Protein AF-A0AA95HAI9-F1 (afdb_monomer)

pLDDT: mean 76.51, std 20.58, range [29.88, 96.56]

Mean predicted aligned error: 15.51 Å

Organism: NCBI:txid3080823

Nearest PDB structures (foldseek):
  7xfd-assembly1_A  TM=9.014E-01  e=9.087E-16  Escherichia coli
  2j58-assembly1_F  TM=8.857E-01  e=5.984E-15  Escherichia coli
  7xff-assembly1_H  TM=8.476E-01  e=2.473E-15  Escherichia coli
  2w8h-assembly1_C  TM=8.182E-01  e=2.332E-15  Escherichia coli
  2w8i-assembly1_D  TM=7.330E-01  e=1.372E-15  Escherichia coli

Solvent-accessible surface area (backbone atoms only — not comparable to full-atom values): 14430 Å² total; per-residue (Å²): 135,86,88,89,82,85,91,82,86,88,83,79,92,84,80,83,86,76,87,78,84,85,73,84,74,80,76,79,77,80,80,77,90,79,80,63,76,56,73,68,66,78,51,64,53,77,73,72,88,72,70,68,52,40,35,52,59,19,32,35,38,40,44,33,66,99,34,68,81,59,29,50,75,35,52,26,35,96,86,23,28,35,65,43,60,99,78,44,77,45,81,43,51,72,34,36,61,66,56,47,29,52,52,49,27,56,55,37,44,75,75,79,38,84,84,51,50,53,50,69,44,77,77,40,61,57,57,34,31,31,37,39,39,64,32,37,67,46,60,48,78,43,65,52,68,86,87,39,32,53,67,54,56,38,50,75,24,66,28,70,40,94,50,30,28,50,67,47,25,39,40,36,39,72,52,96,94,39,78,43,46,37,82,41,42,52,60,40,31,77,67,70,76,37,83,73,35,66,63,54,68,66,24,35,38,38,31,34,67,28,67,72,54,49,54,52,58,61,50,56,72,69,65,74,79,71,88,69,68,81,72,70,77,79,80,79,82,126

Sequence (238 aa):
MLKISRNSIYMLVVASCINTACTSTTTVKSQTDYTTIVPTSDLYALPAVEEYKIGLGDLLEIKVFQAAELSGETRVDTNGNISLPLIGVIYVQGLTKTQVEQQLQNLLARNLLQNPQVTIFIKEFTAQRVTVEGSVAKPGVFPIQGRMTLLQALALAGGPVDLANQKKVLLFRRLNNQVKVYEVNLAAIRKAQMPDPYLQNDDRIVVARSEARFLVREAGTVLSPLGSLSYIINNLAN

InterPro domains:
  IPR003715 Polysaccharide export protein, N-terminal domain [PF02563] (48-122)
  IPR049712 Polysaccharide export protein [PTHR33619] (12-223)
  IPR054765 SLBB domain [PF22461] (128-207)

Foldseek 3Di:
DDDDDDDDDDDDDDDDDDDDPPDPPPPPPPPPPADDQDPCPVQPPPPDQPADADAAQWWKWKDKPPCVQQTDIWGQHPVQWTQTPPLGIDHRGRHHQVRVQVVVQVSCCVPPDPRIGMGMDGPDQPQFWEFEDEQAQAGGIDHDDRWDFPVNVSVVSVHGDPQWDQQFKWKWDQDPNDTHIYGDRNVCCVVVVDPTGTDGGHIYIYTYGNPVVVVCVVVVVVPPDPPPPVPPPPPPPD

Radius of gyration: 33.52 Å; Cα contacts (8 Å, |Δi|>4): 364; chains: 1; bounding box: 55×107×105 Å

Secondary structure (DSSP, 8-state):
------------------S-----------------B--THHHHSPP---PPBP-TT-EEEEEETT-GGG-EEEE--TTSEEEETTTEEEE-TT-BHHHHHHHHHHHHHHHT-SS--EEEEEEE--SSEEEEEESBSS-EEEE--SS-BHHHHHHHTT-B-TTEEEEEEEEEEEETTEEEEEEE-HHHHHTTSSPPPBP-TT-EEEEEE-HHHHHHHHHHTTS---TTGGGSTTSS--

Structure (mmCIF, N/CA/C/O backbone):
data_AF-A0AA95HAI9-F1
#
_entry.id   AF-A0AA95HAI9-F1
#
loop_
_atom_site.group_PDB
_atom_site.id
_atom_site.type_symbol
_atom_site.label_atom_id
_atom_site.label_alt_id
_atom_site.label_comp_id
_atom_site.label_asym_id
_atom_site.label_entity_id
_atom_site.label_seq_id
_atom_site.pdbx_PDB_ins_code
_atom_site.Cartn_x
_atom_site.Cartn_y
_atom_site.Cartn_z
_atom_site.occupancy
_atom_site.B_iso_or_equiv
_atom_site.auth_seq_id
_atom_site.auth_comp_id
_atom_site.auth_asym_id
_atom_site.auth_atom_id
_atom_site.pdbx_PDB_model_num
ATOM 1 N N . MET A 1 1 ? 23.640 85.556 -18.913 1.00 34.84 1 MET A N 1
ATOM 2 C CA . MET A 1 1 ? 22.713 86.443 -19.647 1.00 34.84 1 MET A CA 1
ATOM 3 C C . MET A 1 1 ? 22.249 85.694 -20.896 1.00 34.84 1 MET A C 1
ATOM 5 O O . MET A 1 1 ? 23.113 85.224 -21.610 1.00 34.84 1 MET A O 1
ATOM 9 N N . LEU A 1 2 ? 20.924 85.532 -21.048 1.00 29.88 2 LEU A N 1
ATOM 10 C CA . LEU A 1 2 ? 20.104 85.095 -22.207 1.00 29.88 2 LEU A CA 1
ATOM 11 C C . LEU A 1 2 ? 20.506 83.824 -23.019 1.00 29.88 2 LEU A C 1
ATOM 13 O O . LEU A 1 2 ? 21.563 83.820 -23.621 1.00 29.88 2 LEU A O 1
ATOM 17 N N . LYS A 1 3 ? 19.790 82.676 -23.023 1.00 35.00 3 LYS A N 1
ATOM 18 C CA . LYS A 1 3 ? 18.391 82.297 -23.411 1.00 35.00 3 LYS A CA 1
ATOM 19 C C . LYS A 1 3 ? 18.274 81.870 -24.899 1.00 35.00 3 LYS A C 1
ATOM 21 O O . LYS A 1 3 ? 18.819 82.554 -25.746 1.00 35.00 3 LYS A O 1
ATOM 26 N N . ILE A 1 4 ? 17.428 80.841 -25.149 1.00 42.25 4 ILE A N 1
ATOM 27 C CA . ILE A 1 4 ? 16.719 80.457 -26.411 1.00 42.25 4 ILE A CA 1
ATOM 28 C C . ILE A 1 4 ? 17.388 79.318 -27.230 1.00 42.25 4 ILE A C 1
ATOM 30 O O . ILE A 1 4 ? 18.586 79.363 -27.442 1.00 42.25 4 ILE A O 1
ATOM 34 N N . SER A 1 5 ? 16.720 78.294 -27.793 1.00 34.28 5 SER A N 1
ATOM 35 C CA . SER A 1 5 ? 15.425 77.617 -27.569 1.00 34.28 5 SER A CA 1
ATOM 36 C C . SER A 1 5 ? 15.304 76.366 -28.471 1.00 34.28 5 SER A C 1
ATOM 38 O O . SER A 1 5 ? 15.785 76.377 -29.596 1.00 34.28 5 SER A O 1
ATOM 40 N N . ARG A 1 6 ? 14.579 75.355 -27.969 1.00 45.94 6 ARG A N 1
ATOM 41 C CA . ARG A 1 6 ? 13.719 74.323 -28.609 1.00 45.94 6 ARG A CA 1
ATOM 42 C C . ARG A 1 6 ? 13.634 74.193 -30.154 1.00 45.94 6 ARG A C 1
ATOM 44 O O . ARG A 1 6 ? 13.263 75.137 -30.832 1.00 45.94 6 ARG A O 1
ATOM 51 N N . ASN A 1 7 ? 13.690 72.920 -30.579 1.00 38.75 7 ASN A N 1
ATOM 52 C CA . ASN A 1 7 ? 12.900 72.238 -31.629 1.00 38.75 7 ASN A CA 1
ATOM 53 C C . ASN A 1 7 ? 12.986 72.686 -33.101 1.00 38.75 7 ASN A C 1
ATOM 55 O O . ASN A 1 7 ? 12.321 73.635 -33.498 1.00 38.75 7 ASN A O 1
ATOM 59 N N . SER A 1 8 ? 13.643 71.857 -33.922 1.00 36.50 8 SER A N 1
ATOM 60 C CA . SER A 1 8 ? 13.117 71.234 -35.161 1.00 36.50 8 SER A CA 1
ATOM 61 C C . SER A 1 8 ? 14.294 70.555 -35.879 1.00 36.50 8 SER A C 1
ATOM 63 O O . SER A 1 8 ? 15.244 71.226 -36.246 1.00 36.50 8 SER A O 1
ATOM 65 N N . ILE A 1 9 ? 14.423 69.226 -35.846 1.00 40.72 9 ILE A N 1
ATOM 66 C CA . ILE A 1 9 ? 13.753 68.258 -36.734 1.00 40.72 9 ILE A CA 1
ATOM 67 C C . ILE A 1 9 ? 14.446 68.170 -38.120 1.00 40.72 9 ILE A C 1
ATOM 69 O O . ILE A 1 9 ? 14.459 69.130 -38.878 1.00 40.72 9 ILE A O 1
ATOM 73 N N . TYR A 1 10 ? 14.946 66.955 -38.409 1.00 33.31 10 TYR A N 1
ATOM 74 C CA . TYR A 1 10 ? 15.538 66.406 -39.648 1.00 33.31 10 TYR A CA 1
ATOM 75 C C . TYR A 1 10 ? 16.939 66.890 -40.057 1.00 33.31 10 TYR A C 1
ATOM 77 O O . TYR A 1 10 ? 17.101 67.999 -40.540 1.00 33.31 10 TYR A O 1
ATOM 85 N N . MET A 1 11 ? 17.950 66.014 -39.997 1.00 33.84 11 MET A N 1
ATOM 86 C CA . MET A 1 11 ? 18.389 65.188 -41.139 1.00 33.84 11 MET A CA 1
ATOM 87 C C . MET A 1 11 ? 19.716 64.464 -40.819 1.00 33.84 11 MET A C 1
ATOM 89 O O . MET A 1 11 ? 20.543 64.985 -40.083 1.00 33.84 11 MET A O 1
ATOM 93 N N . LEU A 1 12 ? 19.925 63.311 -41.463 1.00 36.56 12 LEU A N 1
ATOM 94 C CA . LEU A 1 12 ? 21.179 62.548 -41.576 1.00 36.56 12 LEU A CA 1
ATOM 95 C C . LEU A 1 12 ? 21.606 61.660 -40.394 1.00 36.56 12 LEU A C 1
ATOM 97 O O . LEU A 1 12 ? 22.483 61.952 -39.588 1.00 36.56 12 LEU A O 1
ATOM 101 N N . VAL A 1 13 ? 21.017 60.462 -40.426 1.00 46.94 13 VAL A N 1
ATOM 102 C CA . VAL A 1 13 ? 21.699 59.176 -40.219 1.00 46.94 13 VAL A CA 1
ATOM 103 C C . VAL A 1 13 ? 23.117 59.226 -40.804 1.00 46.94 13 VAL A C 1
ATOM 105 O O . VAL A 1 13 ? 23.239 59.499 -41.989 1.00 46.94 13 VAL A O 1
ATOM 108 N N . VAL A 1 14 ? 24.144 58.986 -39.982 1.00 49.72 14 VAL A N 1
ATOM 109 C CA . VAL A 1 14 ? 25.307 58.081 -40.171 1.00 49.72 14 VAL A CA 1
ATOM 110 C C . VAL A 1 14 ? 26.327 58.428 -39.074 1.00 49.72 14 VAL A C 1
ATOM 112 O O . VAL A 1 14 ? 26.988 59.453 -39.174 1.00 49.72 14 VAL A O 1
ATOM 115 N N . ALA A 1 15 ? 26.492 57.574 -38.055 1.00 40.59 15 ALA A N 1
ATOM 116 C CA . ALA A 1 15 ? 27.757 57.428 -37.314 1.00 40.59 15 ALA A CA 1
ATOM 117 C C . ALA A 1 15 ? 27.703 56.250 -36.319 1.00 40.59 15 ALA A C 1
ATOM 119 O O . ALA A 1 15 ? 27.212 56.374 -35.203 1.00 40.59 15 ALA A O 1
ATOM 120 N N . SER A 1 16 ? 28.230 55.105 -36.762 1.00 43.09 16 SER A N 1
ATOM 121 C CA . SER A 1 16 ? 29.058 54.160 -35.994 1.00 43.09 16 SER A CA 1
ATOM 122 C C . SER A 1 16 ? 28.736 53.941 -34.500 1.00 43.09 16 SER A C 1
ATOM 124 O O . SER A 1 16 ? 29.360 54.542 -33.624 1.00 43.09 16 SER A O 1
ATOM 126 N N . CYS A 1 17 ? 27.890 52.950 -34.197 1.00 32.47 17 CYS A N 1
ATOM 127 C CA . CYS A 1 17 ? 27.916 52.282 -32.894 1.00 32.47 17 CYS A CA 1
ATOM 128 C C . CYS A 1 17 ? 29.121 51.332 -32.838 1.00 32.47 17 CYS A C 1
ATOM 130 O O . CYS A 1 17 ? 29.100 50.240 -33.404 1.00 32.47 17 CYS A O 1
ATOM 132 N N . ILE A 1 18 ? 30.178 51.763 -32.151 1.00 49.78 18 ILE A N 1
ATOM 133 C CA . ILE A 1 18 ? 31.258 50.886 -31.702 1.00 49.78 18 ILE A CA 1
ATOM 134 C C . ILE A 1 18 ? 30.696 50.022 -30.568 1.00 49.78 18 ILE A C 1
ATOM 136 O O . ILE A 1 18 ? 30.053 50.517 -29.644 1.00 49.78 18 ILE A O 1
ATOM 140 N N . ASN A 1 19 ? 30.908 48.717 -30.702 1.00 48.59 19 ASN A N 1
ATOM 141 C CA . ASN A 1 19 ? 30.481 47.646 -29.812 1.00 48.59 19 ASN A CA 1
ATOM 142 C C . ASN A 1 19 ? 30.651 47.952 -28.318 1.00 48.59 19 ASN A C 1
ATOM 144 O O . ASN A 1 19 ? 31.772 48.037 -27.822 1.00 48.59 19 ASN A O 1
ATOM 148 N N . THR A 1 20 ? 29.545 47.946 -27.575 1.00 54.56 20 THR A N 1
ATOM 149 C CA . THR A 1 20 ? 29.448 47.233 -26.287 1.00 54.56 20 THR A CA 1
ATOM 150 C C . THR A 1 20 ? 27.974 47.039 -25.931 1.00 54.56 20 THR A C 1
ATOM 152 O O . THR A 1 20 ? 27.402 47.714 -25.081 1.00 54.56 20 THR A O 1
ATOM 155 N N . ALA A 1 21 ? 27.324 46.102 -26.624 1.00 38.16 21 ALA A N 1
ATOM 156 C CA . ALA A 1 21 ? 26.036 45.587 -26.186 1.00 38.16 21 ALA A CA 1
ATOM 157 C C . ALA A 1 21 ? 26.270 44.645 -24.997 1.00 38.16 21 ALA A C 1
ATOM 159 O O . ALA A 1 21 ? 26.736 43.517 -25.157 1.00 38.16 21 ALA A O 1
ATOM 160 N N . CYS A 1 22 ? 25.946 45.126 -23.797 1.00 44.91 22 CYS A N 1
ATOM 161 C CA . CYS A 1 22 ? 25.728 44.286 -22.629 1.00 44.91 22 CYS A CA 1
ATOM 162 C C . CYS A 1 22 ? 24.470 43.448 -22.895 1.00 44.91 22 CYS A C 1
ATOM 164 O O . CYS A 1 22 ? 23.346 43.919 -22.740 1.00 44.91 22 CYS A O 1
ATOM 166 N N . THR A 1 23 ? 24.660 42.223 -23.377 1.00 38.41 23 THR A N 1
ATOM 167 C CA . THR A 1 23 ? 23.605 41.213 -23.448 1.00 38.41 23 THR A CA 1
ATOM 168 C C . THR A 1 23 ? 23.739 40.335 -22.215 1.00 38.41 23 THR A C 1
ATOM 170 O O . THR A 1 23 ? 24.563 39.423 -22.148 1.00 38.41 23 THR A O 1
ATOM 173 N N . SER A 1 24 ? 22.929 40.623 -21.199 1.00 40.84 24 SER A N 1
ATOM 174 C CA . SER A 1 24 ? 22.667 39.700 -20.100 1.00 40.84 24 SER A CA 1
ATOM 175 C C . SER A 1 24 ? 21.920 38.492 -20.661 1.00 40.84 24 SER A C 1
ATOM 177 O O . SER A 1 24 ? 20.696 38.406 -20.643 1.00 40.84 24 SER A O 1
ATOM 179 N N . THR A 1 25 ? 22.690 37.546 -21.192 1.00 37.06 25 THR A N 1
ATOM 180 C CA . THR A 1 25 ? 22.201 36.216 -21.533 1.00 37.06 25 THR A CA 1
ATOM 181 C C . THR A 1 25 ? 21.857 35.532 -20.220 1.00 37.06 25 THR A C 1
ATOM 183 O O . THR A 1 25 ? 22.732 35.016 -19.524 1.00 37.06 25 THR A O 1
ATOM 186 N N . THR A 1 26 ? 20.581 35.563 -19.841 1.00 37.78 26 THR A N 1
ATOM 187 C CA . THR A 1 26 ? 20.062 34.734 -18.759 1.00 37.78 26 THR A CA 1
ATOM 188 C C . THR A 1 26 ? 20.138 33.288 -19.226 1.00 37.78 26 THR A C 1
ATOM 190 O O . THR A 1 26 ? 19.242 32.760 -19.878 1.00 37.78 26 THR A O 1
ATOM 193 N N . THR A 1 27 ? 21.263 32.646 -18.933 1.00 37.31 27 THR A N 1
ATOM 194 C CA . THR A 1 27 ? 21.397 31.198 -19.004 1.00 37.31 27 THR A CA 1
ATOM 195 C C . THR A 1 27 ? 20.504 30.639 -17.903 1.00 37.31 27 THR A C 1
ATOM 197 O O . THR A 1 27 ? 20.889 30.581 -16.736 1.00 37.31 27 THR A O 1
ATOM 200 N N . VAL A 1 28 ? 19.275 30.264 -18.257 1.00 36.88 28 VAL A N 1
ATOM 201 C CA . VAL A 1 28 ? 18.467 29.377 -17.421 1.00 36.88 28 VAL A CA 1
ATOM 202 C C . VAL A 1 28 ? 19.209 28.045 -17.403 1.00 36.88 28 VAL A C 1
ATOM 204 O O . VAL A 1 28 ? 19.121 27.250 -18.335 1.00 36.88 28 VAL A O 1
ATOM 207 N N . LYS A 1 29 ? 20.019 27.829 -16.363 1.00 34.19 29 LYS A N 1
ATOM 208 C CA . LYS A 1 29 ? 20.560 26.511 -16.045 1.00 34.19 29 LYS A CA 1
ATOM 209 C C . LYS A 1 29 ? 19.373 25.634 -15.665 1.00 34.19 29 LYS A C 1
ATOM 211 O O . LYS A 1 29 ? 18.865 25.724 -14.551 1.00 34.19 29 LYS A O 1
ATOM 216 N N . SER A 1 30 ? 18.927 24.795 -16.590 1.00 40.72 30 SER A N 1
ATOM 217 C CA . SER A 1 30 ? 18.101 23.636 -16.273 1.00 40.72 30 SER A CA 1
ATOM 218 C C . SER A 1 30 ? 18.928 22.698 -15.389 1.00 40.72 30 SER A C 1
ATOM 220 O O . SER A 1 30 ? 19.664 21.850 -15.881 1.00 40.72 30 SER A O 1
ATOM 222 N N . GLN A 1 31 ? 18.861 22.890 -14.070 1.00 39.31 31 GLN A N 1
ATOM 223 C CA . GLN A 1 31 ? 19.318 21.900 -13.102 1.00 39.31 31 GLN A CA 1
ATOM 224 C C . GLN A 1 31 ? 18.294 20.771 -13.072 1.00 39.31 31 GLN A C 1
ATOM 226 O O . GLN A 1 31 ? 17.273 20.832 -12.393 1.00 39.31 31 GLN A O 1
ATOM 231 N N . THR A 1 32 ? 18.570 19.739 -13.853 1.00 39.25 32 THR A N 1
ATOM 232 C CA . THR A 1 32 ? 17.981 18.418 -13.673 1.00 39.25 32 THR A CA 1
ATOM 233 C C . THR A 1 32 ? 19.083 17.521 -13.114 1.00 39.25 32 THR A C 1
ATOM 235 O O . THR A 1 32 ? 19.650 16.698 -13.823 1.00 39.25 32 THR A O 1
ATOM 238 N N . ASP A 1 33 ? 19.433 17.731 -11.841 1.00 39.00 33 ASP A N 1
ATOM 239 C CA . ASP A 1 33 ? 20.329 16.844 -11.091 1.00 39.00 33 ASP A CA 1
ATOM 240 C C . ASP A 1 33 ? 19.561 15.572 -10.696 1.00 39.00 33 ASP A C 1
ATOM 242 O O . ASP A 1 33 ? 19.014 15.450 -9.602 1.00 39.00 33 ASP A O 1
ATOM 246 N N . TYR A 1 34 ? 19.507 14.608 -11.615 1.00 47.75 34 TYR A N 1
ATOM 247 C CA . TYR A 1 34 ? 19.137 13.222 -11.319 1.00 47.75 34 TYR A CA 1
ATOM 248 C C . TYR A 1 34 ? 20.174 12.280 -11.921 1.00 47.75 34 TYR A C 1
ATOM 250 O O . TYR A 1 34 ? 19.889 11.570 -12.883 1.00 47.75 34 TYR A O 1
ATOM 258 N N . THR A 1 35 ? 21.401 12.249 -11.406 1.00 47.75 35 THR A N 1
ATOM 259 C CA . THR A 1 35 ? 22.317 11.144 -11.730 1.00 47.75 35 THR A CA 1
ATOM 260 C C . THR A 1 35 ? 23.312 10.905 -10.602 1.00 47.75 35 THR A C 1
ATOM 262 O O . THR A 1 35 ? 24.507 11.126 -10.745 1.00 47.75 35 THR A O 1
ATOM 265 N N . THR A 1 36 ? 22.828 10.365 -9.489 1.00 50.28 36 THR A N 1
ATOM 266 C CA . THR A 1 36 ? 23.658 9.427 -8.730 1.00 50.28 36 THR A CA 1
ATOM 267 C C . THR A 1 36 ? 23.032 8.063 -8.935 1.00 50.28 36 THR A C 1
ATOM 269 O O . THR A 1 36 ? 22.011 7.746 -8.326 1.00 50.28 36 THR A O 1
ATOM 272 N N . ILE A 1 37 ? 23.600 7.278 -9.854 1.00 53.50 37 ILE A N 1
ATOM 273 C CA . ILE A 1 37 ? 23.289 5.853 -9.962 1.00 53.50 37 ILE A CA 1
ATOM 274 C C . ILE A 1 37 ? 23.835 5.236 -8.676 1.00 53.50 37 ILE A C 1
ATOM 276 O O . ILE A 1 37 ? 25.042 5.064 -8.517 1.00 53.50 37 ILE A O 1
ATOM 280 N N . VAL A 1 38 ? 22.952 5.026 -7.704 1.00 59.28 38 VAL A N 1
ATOM 281 C CA . VAL A 1 38 ? 23.329 4.467 -6.405 1.00 59.28 38 VAL A CA 1
ATOM 282 C C . VAL A 1 38 ? 23.652 2.986 -6.613 1.00 59.28 38 VAL A C 1
ATOM 284 O O . VAL A 1 38 ? 22.925 2.321 -7.359 1.00 59.28 38 VAL A O 1
ATOM 287 N N . PRO A 1 39 ? 24.722 2.444 -5.997 1.00 58.16 39 PRO A N 1
ATOM 288 C CA . PRO A 1 39 ? 25.007 1.017 -6.062 1.00 58.16 39 PRO A CA 1
ATOM 289 C C . PRO A 1 39 ? 23.763 0.207 -5.684 1.00 58.16 39 PRO A C 1
ATOM 291 O O . PRO A 1 39 ? 23.069 0.495 -4.708 1.00 58.16 39 PRO A O 1
ATOM 294 N N . THR A 1 40 ? 23.471 -0.823 -6.477 1.00 60.50 40 THR A N 1
ATOM 295 C CA . THR A 1 40 ? 22.260 -1.649 -6.364 1.00 60.50 40 THR A CA 1
ATOM 296 C C . THR A 1 40 ? 22.171 -2.455 -5.061 1.00 60.50 40 THR A C 1
ATOM 298 O O . THR A 1 40 ? 21.167 -3.116 -4.830 1.00 60.50 40 THR A O 1
ATOM 301 N N . SER A 1 41 ? 23.180 -2.406 -4.188 1.00 61.66 41 SER A N 1
ATOM 302 C CA . SER A 1 41 ? 23.187 -3.082 -2.883 1.00 61.66 41 SER A CA 1
ATOM 303 C C . SER A 1 41 ? 22.037 -2.642 -1.974 1.00 61.66 41 SER A C 1
ATOM 305 O O . SER A 1 41 ? 21.413 -3.487 -1.338 1.00 61.66 41 SER A O 1
ATOM 307 N N . ASP A 1 42 ? 21.696 -1.349 -1.971 1.00 66.44 42 ASP A N 1
ATOM 308 C CA . ASP A 1 42 ? 20.596 -0.798 -1.160 1.00 66.44 42 ASP A CA 1
ATOM 309 C C . ASP A 1 42 ? 19.223 -1.338 -1.591 1.00 66.44 42 ASP A C 1
ATOM 311 O O . ASP A 1 42 ? 18.267 -1.339 -0.818 1.00 66.44 42 ASP A O 1
ATOM 315 N N . LEU A 1 43 ? 19.114 -1.771 -2.849 1.00 66.00 43 LEU A N 1
ATOM 316 C CA . LEU A 1 43 ? 17.864 -2.205 -3.460 1.00 66.00 43 LEU A CA 1
ATOM 317 C C . LEU A 1 43 ? 17.507 -3.661 -3.106 1.00 66.00 43 LEU A C 1
ATOM 319 O O . LEU A 1 43 ? 16.335 -4.036 -3.150 1.00 66.00 43 LEU A O 1
ATOM 323 N N . TYR A 1 44 ? 18.510 -4.464 -2.739 1.00 67.62 44 TYR A N 1
ATOM 324 C CA . TYR A 1 44 ? 18.375 -5.899 -2.461 1.00 67.62 44 TYR A CA 1
ATOM 325 C C . TYR A 1 44 ? 18.518 -6.264 -0.988 1.00 67.62 44 TYR A C 1
ATOM 327 O O . TYR A 1 44 ? 18.434 -7.444 -0.641 1.00 67.62 44 TYR A O 1
ATOM 335 N N . ALA A 1 45 ? 18.711 -5.276 -0.113 1.00 66.00 45 ALA A N 1
ATOM 336 C CA . ALA A 1 45 ? 18.480 -5.489 1.303 1.00 66.00 45 ALA A CA 1
ATOM 337 C C . ALA A 1 45 ? 17.043 -5.994 1.465 1.00 66.00 45 ALA A C 1
ATOM 339 O O . ALA A 1 45 ? 16.109 -5.375 0.948 1.00 66.00 45 ALA A O 1
ATOM 340 N N . LEU A 1 46 ? 16.864 -7.133 2.144 1.00 58.94 46 LEU A N 1
ATOM 341 C CA . LEU A 1 46 ? 15.525 -7.557 2.532 1.00 58.94 46 LEU A CA 1
ATOM 342 C C . LEU A 1 46 ? 14.930 -6.383 3.307 1.00 58.94 46 LEU A C 1
ATOM 344 O O . LEU A 1 46 ? 15.517 -6.010 4.330 1.00 58.94 46 LEU A O 1
ATOM 348 N N . PRO A 1 47 ? 13.833 -5.763 2.832 1.00 58.97 47 PRO A N 1
ATOM 349 C CA . PRO A 1 47 ? 13.180 -4.768 3.649 1.00 58.97 47 PRO A CA 1
ATOM 350 C C . PRO A 1 47 ? 12.885 -5.457 4.977 1.00 58.97 47 PRO A C 1
ATOM 352 O O . PRO A 1 47 ? 12.458 -6.623 4.998 1.00 58.97 47 PRO A O 1
ATOM 355 N N . ALA A 1 48 ? 13.158 -4.761 6.084 1.00 57.88 48 ALA A N 1
ATOM 356 C CA . ALA A 1 48 ? 12.606 -5.173 7.362 1.00 57.88 48 ALA A CA 1
ATOM 357 C C . ALA A 1 48 ? 11.126 -5.496 7.130 1.00 57.88 48 ALA A C 1
ATOM 359 O O . ALA A 1 48 ? 10.492 -4.890 6.261 1.00 57.88 48 ALA A O 1
ATOM 360 N N . VAL A 1 49 ? 10.595 -6.503 7.822 1.00 56.56 49 VAL A N 1
ATOM 361 C CA . VAL A 1 49 ? 9.180 -6.861 7.694 1.00 56.56 49 VAL A CA 1
ATOM 362 C C . VAL A 1 49 ? 8.367 -5.717 8.288 1.00 56.56 49 VAL A C 1
ATOM 364 O O . VAL A 1 49 ? 7.952 -5.772 9.438 1.00 56.56 49 VAL A O 1
ATOM 367 N N . GLU A 1 50 ? 8.213 -4.638 7.532 1.00 65.81 50 GLU A N 1
ATOM 368 C CA . GLU A 1 50 ? 7.376 -3.526 7.908 1.00 65.81 50 GLU A CA 1
ATOM 369 C C . GLU A 1 50 ? 5.956 -4.009 7.686 1.00 65.81 50 GLU A C 1
ATOM 371 O O . GLU A 1 50 ? 5.459 -4.102 6.562 1.00 65.81 50 GLU A O 1
ATOM 376 N N . GLU A 1 51 ? 5.343 -4.446 8.783 1.00 76.88 51 GLU A N 1
ATOM 377 C CA . GLU A 1 51 ? 3.919 -4.714 8.816 1.00 76.88 51 GLU A CA 1
ATOM 378 C C . GLU A 1 51 ? 3.194 -3.475 8.285 1.00 76.88 51 GLU A C 1
ATOM 380 O O . GLU A 1 51 ? 3.540 -2.341 8.628 1.00 76.88 51 GLU A O 1
ATOM 385 N N . TYR A 1 52 ? 2.221 -3.704 7.404 1.00 84.56 52 TYR A N 1
ATOM 386 C CA . TYR A 1 52 ? 1.469 -2.627 6.786 1.00 84.56 52 TYR A CA 1
ATOM 387 C C . TYR A 1 52 ? 0.908 -1.690 7.858 1.00 84.56 52 TYR A C 1
ATOM 389 O O . TYR A 1 52 ? 0.194 -2.117 8.770 1.00 84.56 52 TYR A O 1
ATOM 397 N N . LYS A 1 53 ? 1.233 -0.406 7.719 1.00 89.25 53 LYS A N 1
ATOM 398 C CA . LYS A 1 53 ? 0.692 0.664 8.548 1.00 89.25 53 LYS A CA 1
ATOM 399 C C . LYS A 1 53 ? -0.486 1.284 7.825 1.00 89.25 53 LYS A C 1
ATOM 401 O O . LYS A 1 53 ? -0.355 1.678 6.666 1.00 89.25 53 LYS A O 1
ATOM 406 N N . ILE A 1 54 ? -1.604 1.378 8.529 1.00 91.62 54 ILE A N 1
ATOM 407 C CA . ILE A 1 54 ? -2.836 1.981 8.034 1.00 91.62 54 ILE A CA 1
ATOM 408 C C . ILE A 1 54 ? -2.563 3.440 7.678 1.00 91.62 54 ILE A C 1
ATOM 410 O O . ILE A 1 54 ? -1.963 4.184 8.459 1.00 91.62 54 ILE A O 1
ATOM 414 N N . GLY A 1 55 ? -2.991 3.856 6.493 1.00 92.00 55 GLY A N 1
ATOM 415 C CA . GLY A 1 55 ? -2.852 5.230 6.037 1.00 92.00 55 GLY A CA 1
ATOM 416 C C . GLY A 1 55 ? -4.173 5.845 5.600 1.00 92.00 55 GLY A C 1
ATOM 417 O O . GLY A 1 55 ? -5.245 5.252 5.696 1.00 92.00 55 GLY A O 1
ATOM 418 N N . LEU A 1 56 ? -4.080 7.095 5.156 1.00 92.69 56 LEU A N 1
ATOM 419 C CA . LEU A 1 56 ? -5.239 7.901 4.788 1.00 92.69 56 LEU A CA 1
ATOM 420 C C . LEU A 1 56 ? -5.963 7.283 3.586 1.00 92.69 56 LEU A C 1
ATOM 422 O O . LEU A 1 56 ? -5.332 6.889 2.604 1.00 92.69 56 LEU A O 1
ATOM 426 N N . GLY A 1 57 ? -7.292 7.243 3.650 1.00 92.00 57 GLY A N 1
ATOM 427 C CA . GLY A 1 57 ? -8.128 6.712 2.579 1.00 92.00 57 GLY A CA 1
ATOM 428 C C . GLY A 1 57 ? -8.211 5.186 2.508 1.00 92.00 57 GLY A C 1
ATOM 429 O O . GLY A 1 57 ? -8.906 4.693 1.617 1.00 92.00 57 GLY A O 1
ATOM 430 N N . ASP A 1 58 ? -7.562 4.435 3.401 1.00 93.56 58 ASP A N 1
ATOM 431 C CA . ASP A 1 58 ? -7.737 2.979 3.483 1.00 93.56 58 ASP A CA 1
ATOM 432 C C . ASP A 1 58 ? -9.170 2.623 3.896 1.00 93.56 58 ASP A C 1
ATOM 434 O O . ASP A 1 58 ? -9.767 3.300 4.739 1.00 93.56 58 ASP A O 1
ATOM 438 N N . LEU A 1 59 ? -9.722 1.559 3.307 1.00 93.81 59 LEU A N 1
ATOM 439 C CA . LEU A 1 59 ? -11.028 1.019 3.693 1.00 93.81 59 LEU A CA 1
ATOM 440 C C . LEU A 1 59 ? -10.827 -0.148 4.655 1.00 93.81 59 LEU A C 1
ATOM 442 O O . LEU A 1 59 ? -10.250 -1.172 4.280 1.00 93.81 59 LEU A O 1
ATOM 446 N N . LEU A 1 60 ? -11.325 0.002 5.878 1.00 94.88 60 LEU A N 1
ATOM 447 C CA . LEU A 1 60 ? -11.236 -0.997 6.934 1.00 94.88 60 LEU A CA 1
ATOM 448 C C . LEU A 1 60 ? -12.605 -1.640 7.167 1.00 94.88 60 LEU A C 1
ATOM 450 O O . LEU A 1 60 ? -13.619 -0.952 7.245 1.00 94.88 60 LEU A O 1
ATOM 454 N N . GLU A 1 61 ? -12.620 -2.956 7.331 1.00 95.25 61 GLU A N 1
ATOM 455 C CA . GLU A 1 61 ? -13.750 -3.734 7.830 1.00 95.25 61 GLU A CA 1
ATOM 456 C C . GLU A 1 61 ? -13.423 -4.177 9.257 1.00 95.25 61 GLU A C 1
ATOM 458 O O . GLU A 1 61 ? -12.488 -4.948 9.487 1.00 95.25 61 GLU A O 1
ATOM 463 N N . ILE A 1 62 ? -14.184 -3.661 10.218 1.00 95.12 62 ILE A N 1
ATOM 464 C CA . ILE A 1 62 ? -14.038 -3.971 11.636 1.00 95.12 62 ILE A CA 1
ATOM 465 C C . ILE A 1 62 ? -15.107 -4.992 12.004 1.00 95.12 62 ILE A C 1
ATOM 467 O O . ILE A 1 62 ? -16.301 -4.755 11.809 1.00 95.12 62 ILE A O 1
ATOM 471 N N . LYS A 1 63 ? -14.677 -6.115 12.580 1.00 94.75 63 LYS A N 1
ATOM 472 C CA . LYS A 1 63 ? -15.556 -7.150 13.127 1.00 94.75 63 LYS A CA 1
ATOM 473 C C . LYS A 1 63 ? -15.356 -7.257 14.623 1.00 94.75 63 LYS A C 1
ATOM 475 O O . LYS A 1 63 ? -14.258 -7.563 15.082 1.00 94.75 63 LYS A O 1
ATOM 480 N N . VAL A 1 64 ? -16.431 -7.046 15.367 1.00 93.19 64 VAL A N 1
ATOM 481 C CA . VAL A 1 64 ? -16.496 -7.277 16.808 1.00 93.19 64 VAL A CA 1
ATOM 482 C C . VAL A 1 64 ? -17.288 -8.560 17.039 1.00 93.19 64 VAL A C 1
ATOM 484 O O . VAL A 1 64 ? -18.436 -8.691 16.611 1.00 93.19 64 VAL A O 1
ATOM 487 N N . PHE A 1 65 ? -16.661 -9.544 17.678 1.00 93.38 65 PHE A N 1
ATOM 488 C CA . PHE A 1 65 ? -17.288 -10.836 17.931 1.00 93.38 65 PHE A CA 1
ATOM 489 C C . PHE A 1 65 ? -18.533 -10.668 18.808 1.00 93.38 65 PHE A C 1
ATOM 491 O O . PHE A 1 65 ? -18.479 -9.988 19.828 1.00 93.38 65 PHE A O 1
ATOM 498 N N . GLN 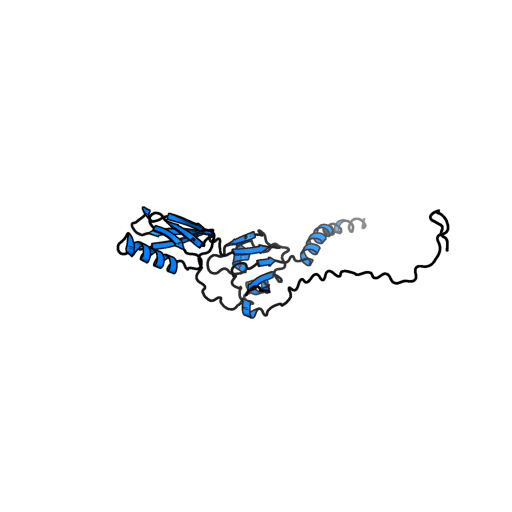A 1 66 ? -19.643 -11.294 18.400 1.00 89.06 66 GLN A N 1
ATOM 499 C CA . GLN A 1 66 ? -20.942 -11.242 19.090 1.00 89.06 66 GLN A CA 1
ATOM 500 C C . GLN A 1 66 ? -21.558 -9.838 19.254 1.00 89.06 66 GLN A C 1
ATOM 502 O O . GLN A 1 66 ? -22.553 -9.708 19.957 1.00 89.06 66 GLN A O 1
ATOM 507 N N . ALA A 1 67 ? -21.031 -8.818 18.569 1.00 88.75 67 ALA A N 1
ATOM 508 C CA . ALA A 1 67 ? -21.572 -7.458 18.576 1.00 88.75 67 ALA A CA 1
ATOM 509 C C . ALA A 1 67 ? -21.568 -6.882 17.148 1.00 88.75 67 ALA A C 1
ATOM 511 O O . ALA A 1 67 ? -20.705 -6.090 16.753 1.00 88.75 67 ALA A O 1
ATOM 512 N N . ALA A 1 68 ? -22.524 -7.329 16.332 1.00 88.88 68 ALA A N 1
ATOM 513 C CA . ALA A 1 68 ? -22.629 -6.918 14.931 1.00 88.88 68 ALA A CA 1
ATOM 514 C C . ALA A 1 68 ? -22.969 -5.424 14.793 1.00 88.88 68 ALA A C 1
ATOM 516 O O . ALA A 1 68 ? -22.532 -4.778 13.849 1.00 88.88 68 ALA A O 1
ATOM 517 N N . GLU A 1 69 ? -23.678 -4.863 15.769 1.00 88.62 69 GLU A N 1
ATOM 518 C CA . GLU A 1 69 ? -24.018 -3.445 15.875 1.00 88.62 69 GLU A CA 1
ATOM 519 C C . GLU A 1 69 ? -22.802 -2.529 16.098 1.00 88.62 69 GLU A C 1
ATOM 521 O O . GLU A 1 69 ? -22.882 -1.333 15.827 1.00 88.62 69 GLU A O 1
ATOM 526 N N . LEU A 1 70 ? -21.674 -3.089 16.555 1.00 88.12 70 LEU A N 1
ATOM 527 C CA . LEU A 1 70 ? -20.382 -2.403 16.696 1.00 88.12 70 LEU A CA 1
ATOM 528 C C . LEU A 1 70 ? -19.426 -2.699 15.531 1.00 88.12 70 LEU A C 1
ATOM 530 O O . LEU A 1 70 ? -18.326 -2.148 15.469 1.00 88.12 70 LEU A O 1
ATOM 534 N N . SER A 1 71 ? -19.829 -3.595 14.630 1.00 90.69 71 SER A N 1
ATOM 535 C CA . SER A 1 71 ? -19.070 -3.969 13.441 1.00 90.69 71 SER A CA 1
ATOM 536 C C . SER A 1 71 ? -19.459 -3.076 12.264 1.00 90.69 71 SER A C 1
ATOM 538 O O . SER A 1 71 ? -20.577 -2.568 12.190 1.00 90.69 71 SER A O 1
ATOM 540 N N . GLY A 1 72 ? -18.550 -2.890 11.313 1.00 90.94 72 GLY A N 1
ATOM 541 C CA . GLY A 1 72 ? -18.846 -2.083 10.136 1.00 90.94 72 GLY A CA 1
ATOM 542 C C . GLY A 1 72 ? -17.646 -1.819 9.243 1.00 90.94 72 GLY A C 1
ATOM 543 O O . GLY A 1 72 ? -16.501 -2.111 9.589 1.00 90.94 72 GLY A O 1
ATOM 544 N N . GLU A 1 73 ? -17.935 -1.242 8.081 1.00 94.25 73 GLU A N 1
ATOM 545 C CA . GLU A 1 73 ? -16.928 -0.762 7.139 1.00 94.25 73 GLU A CA 1
ATOM 546 C C . GLU A 1 73 ? -16.765 0.750 7.280 1.00 94.25 73 GLU A C 1
ATOM 548 O O . GLU A 1 73 ? -17.746 1.492 7.335 1.00 94.25 73 GLU A O 1
ATOM 553 N N . THR A 1 74 ? -15.522 1.214 7.348 1.00 94.56 74 THR A N 1
ATOM 554 C CA . THR A 1 74 ? -15.201 2.627 7.558 1.00 94.56 74 THR A CA 1
ATOM 555 C C . THR A 1 74 ? -13.911 2.987 6.834 1.00 94.56 74 THR A C 1
ATOM 557 O O . THR A 1 74 ? -13.004 2.163 6.696 1.00 94.56 74 THR A O 1
ATOM 560 N N . ARG A 1 75 ? -13.833 4.219 6.331 1.00 95.00 75 ARG A N 1
ATOM 561 C CA . ARG A 1 75 ? -12.658 4.722 5.615 1.00 95.00 75 ARG A CA 1
ATOM 562 C C . ARG A 1 75 ? -11.860 5.636 6.533 1.00 95.00 75 ARG A C 1
ATOM 564 O O . ARG A 1 75 ? -12.448 6.450 7.242 1.00 95.00 75 ARG A O 1
ATOM 571 N N . VAL A 1 76 ? -10.536 5.521 6.487 1.00 96.25 76 VAL A N 1
ATOM 572 C CA . VAL A 1 76 ? -9.643 6.429 7.214 1.00 96.25 76 VAL A CA 1
ATOM 573 C C . VAL A 1 76 ? -9.765 7.828 6.615 1.00 96.25 76 VAL A C 1
ATOM 575 O O . VAL A 1 76 ? -9.497 8.025 5.425 1.00 96.25 76 VAL A O 1
ATOM 578 N N . ASP A 1 77 ? -10.194 8.786 7.430 1.00 94.94 77 ASP A N 1
ATOM 579 C CA . ASP A 1 77 ? -10.386 10.178 7.032 1.00 94.94 77 ASP A CA 1
ATOM 580 C C . ASP A 1 77 ? -9.048 10.917 6.826 1.00 94.94 77 ASP A C 1
ATOM 582 O O . ASP A 1 77 ? -7.964 10.368 7.028 1.00 94.94 77 ASP A O 1
ATOM 586 N N . THR A 1 78 ? -9.105 12.188 6.418 1.00 93.19 78 THR A N 1
ATOM 587 C CA . THR A 1 78 ? -7.914 13.029 6.192 1.00 93.19 78 THR A CA 1
ATOM 588 C C . THR A 1 78 ? -7.148 13.382 7.467 1.00 93.19 78 THR A C 1
ATOM 590 O O . THR A 1 78 ? -5.998 13.805 7.382 1.00 93.19 78 THR A O 1
ATOM 593 N N . ASN A 1 79 ? -7.775 13.223 8.632 1.00 95.38 79 ASN A N 1
ATOM 594 C CA . ASN A 1 79 ? -7.171 13.447 9.942 1.00 95.38 79 ASN A CA 1
ATOM 595 C C . ASN A 1 79 ? -6.555 12.156 10.512 1.00 95.38 79 ASN A C 1
ATOM 597 O O . ASN A 1 79 ? -5.998 12.183 11.607 1.00 95.38 79 ASN A O 1
ATOM 601 N N . GLY A 1 80 ? -6.648 11.035 9.786 1.00 94.25 80 GLY A N 1
ATOM 602 C CA . GLY A 1 80 ? -6.127 9.740 10.210 1.00 94.25 80 GLY A CA 1
ATOM 603 C C . GLY A 1 80 ? -7.047 8.963 11.150 1.00 94.25 80 GLY A C 1
ATOM 604 O O . GLY A 1 80 ? -6.585 8.022 11.801 1.00 94.25 80 GLY A O 1
ATOM 605 N N . ASN A 1 81 ? -8.324 9.338 11.232 1.00 96.56 81 ASN A N 1
ATOM 606 C CA . ASN A 1 81 ? -9.303 8.698 12.099 1.00 96.56 81 ASN A CA 1
ATOM 607 C C . ASN A 1 81 ? -10.263 7.788 11.335 1.00 96.56 81 ASN A C 1
ATOM 609 O O . ASN A 1 81 ? -10.480 7.931 10.134 1.00 96.56 81 ASN A O 1
ATOM 613 N N . ILE A 1 82 ? -10.903 6.894 12.080 1.00 95.25 82 ILE A N 1
ATOM 614 C CA . ILE A 1 82 ? -12.078 6.139 11.655 1.00 95.25 82 ILE A CA 1
ATOM 615 C C . ILE A 1 82 ? -13.251 6.437 12.577 1.00 95.25 82 ILE A C 1
ATOM 617 O O . ILE A 1 82 ? -13.063 6.774 13.747 1.00 95.25 82 ILE A O 1
ATOM 621 N N . SER A 1 83 ? -14.464 6.284 12.055 1.00 92.62 83 SER A N 1
ATOM 622 C CA . SER A 1 83 ? -15.694 6.384 12.839 1.00 92.62 83 SER A CA 1
ATOM 623 C C . SER A 1 83 ? -16.373 5.024 12.916 1.00 92.62 83 SER A C 1
ATOM 625 O O . SER A 1 83 ? -16.557 4.370 11.885 1.00 92.62 83 SER A O 1
ATOM 627 N N . LEU A 1 84 ? -16.724 4.610 14.135 1.00 89.44 84 LEU A N 1
ATOM 628 C CA . LEU A 1 84 ? -17.461 3.382 14.422 1.00 89.44 84 LEU A CA 1
ATOM 629 C C . LEU A 1 84 ? -18.735 3.688 15.226 1.00 89.44 84 LEU A C 1
ATOM 631 O O . LEU A 1 84 ? -18.710 4.575 16.091 1.00 89.44 84 LEU A O 1
ATOM 635 N N . PRO A 1 85 ? -19.838 2.949 14.995 1.00 83.88 85 PRO A N 1
ATOM 636 C CA . PRO A 1 85 ? -21.058 3.095 15.783 1.00 83.88 85 PRO A CA 1
ATOM 637 C C . PRO A 1 85 ? -20.787 2.887 17.274 1.00 83.88 85 PRO A C 1
ATOM 639 O O . PRO A 1 85 ? -20.057 1.974 17.646 1.00 83.88 85 PRO A O 1
ATOM 642 N N . LEU A 1 86 ? -21.383 3.728 18.127 1.00 82.25 86 LEU A N 1
ATOM 643 C CA . LEU A 1 86 ? -21.341 3.655 19.601 1.00 82.25 86 LEU A CA 1
ATOM 644 C C . LEU A 1 86 ? -19.954 3.828 20.264 1.00 82.25 86 LEU A C 1
ATOM 646 O O . LEU A 1 86 ? -19.898 4.156 21.445 1.00 82.25 86 LEU A O 1
ATOM 650 N N . ILE A 1 87 ? -18.852 3.671 19.525 1.00 82.50 87 ILE A N 1
ATOM 651 C CA . ILE A 1 87 ? -17.475 3.893 20.000 1.00 82.50 87 ILE A CA 1
ATOM 652 C C . ILE A 1 87 ? -16.998 5.313 19.654 1.00 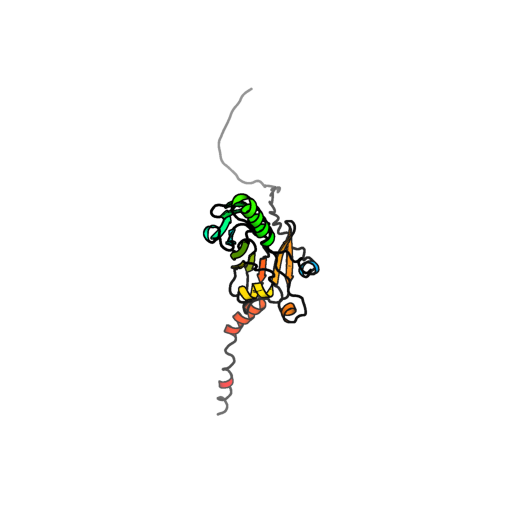82.50 87 ILE A C 1
ATOM 654 O O . ILE A 1 87 ? -16.229 5.913 20.404 1.00 82.50 87 ILE A O 1
ATOM 658 N N . GLY A 1 88 ? -17.478 5.876 18.539 1.00 88.06 88 GLY A N 1
ATOM 659 C CA . GLY A 1 88 ? -17.129 7.223 18.092 1.00 88.06 88 GLY A CA 1
ATOM 660 C C . GLY A 1 88 ? -15.912 7.256 17.166 1.00 88.06 88 GLY A C 1
ATOM 661 O O . GLY A 1 88 ? -15.752 6.389 16.307 1.00 88.06 88 GLY A O 1
ATOM 662 N N . VAL A 1 89 ? -15.098 8.308 17.292 1.00 92.38 89 VAL A N 1
ATOM 663 C CA . VAL A 1 89 ? -13.958 8.598 16.405 1.00 92.38 89 VAL A CA 1
ATOM 664 C C . VAL A 1 89 ? -12.650 8.142 17.045 1.00 92.38 89 VAL A C 1
ATOM 666 O O . VAL A 1 89 ? -12.404 8.416 18.218 1.00 92.38 89 VAL A O 1
ATOM 669 N N . ILE A 1 90 ? -11.805 7.453 16.275 1.00 93.50 90 ILE A N 1
ATOM 670 C CA . ILE A 1 90 ? -10.572 6.830 16.772 1.00 93.50 90 ILE A CA 1
ATOM 671 C C . ILE A 1 90 ? -9.440 7.050 15.775 1.00 93.50 90 ILE A C 1
ATOM 673 O O . ILE A 1 90 ? -9.597 6.758 14.593 1.00 93.50 90 ILE A O 1
ATOM 677 N N . TYR A 1 91 ? -8.289 7.512 16.261 1.00 95.38 91 TYR A N 1
ATOM 678 C CA . TYR A 1 91 ? -7.084 7.675 15.451 1.00 95.38 91 TYR A CA 1
ATOM 679 C C . TYR A 1 91 ? -6.414 6.327 15.164 1.00 95.38 91 TYR A C 1
ATOM 681 O O . TYR A 1 91 ? -6.172 5.551 16.093 1.00 95.38 91 TYR A O 1
ATOM 689 N N . VAL A 1 92 ? -6.107 6.064 13.889 1.00 95.38 92 VAL A N 1
ATOM 690 C CA . VAL A 1 92 ? -5.542 4.785 13.410 1.00 95.38 92 VAL A CA 1
ATOM 691 C C . VAL A 1 92 ? -4.380 4.932 12.430 1.00 95.38 92 VAL A C 1
ATOM 693 O O . VAL A 1 92 ? -3.707 3.950 12.120 1.00 95.38 92 VAL A O 1
ATOM 696 N N . GLN A 1 93 ? -4.130 6.137 11.919 1.00 94.00 93 GLN A N 1
ATOM 697 C CA . GLN A 1 93 ? -3.054 6.364 10.960 1.00 94.00 93 GLN A CA 1
ATOM 698 C C . GLN A 1 93 ? -1.684 6.008 11.559 1.00 94.00 93 GLN A C 1
ATOM 700 O O . GLN A 1 93 ? -1.356 6.351 12.693 1.00 94.00 93 GLN A O 1
ATOM 705 N N . GLY A 1 94 ? -0.860 5.324 10.765 1.00 91.12 94 GLY A N 1
ATOM 706 C CA . GLY A 1 94 ? 0.483 4.894 11.148 1.00 91.12 94 GLY A CA 1
ATOM 707 C C . GLY A 1 94 ? 0.516 3.654 12.044 1.00 91.12 94 GLY A C 1
ATOM 708 O O . GLY A 1 94 ? 1.604 3.122 12.274 1.00 91.12 94 GLY A O 1
ATOM 709 N N . LEU A 1 95 ? -0.641 3.176 12.511 1.00 93.44 95 LEU A N 1
ATOM 710 C CA . LEU A 1 95 ? -0.757 1.968 13.320 1.00 93.44 95 LEU A CA 1
ATOM 711 C C . LEU A 1 95 ? -0.865 0.721 12.441 1.00 93.44 95 LEU A C 1
ATOM 713 O O . LEU A 1 95 ? -1.382 0.761 11.321 1.00 93.44 95 LEU A O 1
ATOM 717 N N . THR A 1 96 ? -0.390 -0.408 12.956 1.00 92.69 96 THR A N 1
ATOM 718 C CA . THR A 1 96 ? -0.636 -1.716 12.341 1.00 92.69 96 THR A CA 1
ATOM 719 C C . THR A 1 96 ? -2.022 -2.227 12.720 1.00 92.69 96 THR A C 1
ATOM 721 O O . THR A 1 96 ? -2.599 -1.805 13.726 1.00 92.69 96 THR A O 1
ATOM 724 N N . LYS A 1 97 ? -2.560 -3.179 11.947 1.00 92.31 97 LYS A N 1
ATOM 725 C CA . LYS A 1 97 ? -3.856 -3.816 12.252 1.00 92.31 97 LYS A CA 1
ATOM 726 C C . LYS A 1 97 ? -3.932 -4.293 13.708 1.00 92.31 97 LYS A C 1
ATOM 728 O O . LYS A 1 97 ? -4.908 -4.018 14.391 1.00 92.31 97 LYS A O 1
ATOM 733 N N . THR A 1 98 ? -2.851 -4.900 14.199 1.00 93.50 98 THR A N 1
ATOM 734 C CA . THR A 1 98 ? -2.758 -5.495 15.533 1.00 93.50 98 THR A CA 1
ATOM 735 C C . THR A 1 98 ? -2.817 -4.421 16.615 1.00 93.50 98 THR A C 1
ATOM 737 O O . THR A 1 98 ? -3.467 -4.594 17.643 1.00 93.50 98 THR A O 1
ATOM 740 N N . GLN A 1 99 ? -2.168 -3.279 16.376 1.00 94.88 99 GLN A N 1
ATOM 741 C CA . GLN A 1 99 ? -2.206 -2.141 17.293 1.00 94.88 99 GLN A CA 1
ATOM 742 C C . GLN A 1 99 ? -3.611 -1.538 17.370 1.00 94.88 99 GLN A C 1
ATOM 744 O O . GLN A 1 99 ? -4.094 -1.256 18.466 1.00 94.88 9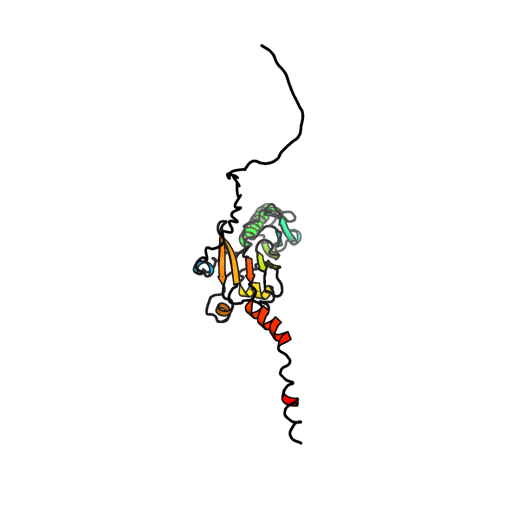9 GLN A O 1
ATOM 749 N N . VAL A 1 100 ? -4.293 -1.393 16.229 1.00 95.19 100 VAL A N 1
ATOM 750 C CA . VAL A 1 100 ? -5.672 -0.883 16.200 1.00 95.19 100 VAL A CA 1
ATOM 751 C C . VAL A 1 100 ? -6.647 -1.873 16.841 1.00 95.19 100 VAL A C 1
ATOM 753 O O . VAL A 1 100 ? -7.511 -1.455 17.608 1.00 95.19 100 VAL A O 1
ATOM 756 N N . GLU A 1 101 ? -6.492 -3.178 16.600 1.00 94.81 101 GLU A N 1
ATOM 757 C CA . GLU A 1 101 ? -7.281 -4.230 17.255 1.00 94.81 101 GLU A CA 1
ATOM 758 C C . GLU A 1 101 ? -7.154 -4.142 18.777 1.00 94.81 101 GLU A C 1
ATOM 760 O O . GLU A 1 101 ? -8.164 -4.070 19.474 1.00 94.81 101 GLU A O 1
ATOM 765 N N . GLN A 1 102 ? -5.927 -4.059 19.298 1.00 94.75 102 GLN A N 1
ATOM 766 C CA . GLN A 1 102 ? -5.676 -3.907 20.734 1.00 94.75 102 GLN A CA 1
ATOM 767 C C . GLN A 1 102 ? -6.272 -2.609 21.290 1.00 94.75 102 GLN A C 1
ATOM 769 O O . GLN A 1 102 ? -6.871 -2.604 22.367 1.00 94.75 102 GLN A O 1
ATOM 774 N N . GLN A 1 103 ? -6.134 -1.496 20.567 1.00 93.94 103 GLN A N 1
ATOM 775 C CA . GLN A 1 103 ? -6.703 -0.211 20.968 1.00 93.94 103 GLN A CA 1
ATOM 776 C C . GLN A 1 103 ? -8.234 -0.280 21.050 1.00 93.94 103 GLN A C 1
ATOM 778 O O . GLN A 1 103 ? -8.811 0.154 22.048 1.00 93.94 103 GLN A O 1
ATOM 783 N N . LEU A 1 104 ? -8.890 -0.880 20.055 1.00 92.75 104 LEU A N 1
ATOM 784 C CA . LEU A 1 104 ? -10.339 -1.079 20.041 1.00 92.75 104 LEU A CA 1
ATOM 785 C C . LEU A 1 104 ? -10.805 -2.014 21.154 1.00 92.75 104 LEU A C 1
ATOM 787 O O . LEU A 1 104 ? -11.761 -1.687 21.855 1.00 92.75 104 LEU A O 1
ATOM 791 N N . GLN A 1 105 ? -10.115 -3.136 21.363 1.00 93.62 105 GLN A N 1
ATOM 792 C CA . GLN A 1 105 ? -10.420 -4.069 22.449 1.00 93.62 105 GLN A CA 1
ATOM 793 C C . GLN A 1 105 ? -10.368 -3.361 23.808 1.00 93.62 105 GLN A C 1
ATOM 795 O O . GLN A 1 105 ? -11.301 -3.476 24.601 1.00 93.62 105 GLN A O 1
ATOM 800 N N . ASN A 1 106 ? -9.335 -2.551 24.050 1.00 92.69 106 ASN A N 1
ATOM 801 C CA . ASN A 1 106 ? -9.193 -1.784 25.288 1.00 92.69 106 ASN A CA 1
ATOM 802 C C . ASN A 1 106 ? -10.293 -0.727 25.472 1.00 92.69 106 ASN A C 1
ATOM 804 O O . ASN A 1 106 ? -10.774 -0.535 26.590 1.00 92.69 106 ASN A O 1
ATOM 808 N N . LEU A 1 107 ? -10.693 -0.033 24.403 1.00 90.56 107 LEU A N 1
ATOM 809 C CA . LEU A 1 107 ? -11.761 0.971 24.453 1.00 90.56 107 LEU A CA 1
ATOM 810 C C . LEU A 1 107 ? -13.134 0.336 24.704 1.00 90.56 107 LEU A C 1
ATOM 812 O O . LEU A 1 107 ? -13.910 0.847 25.515 1.00 90.56 107 LEU A O 1
ATOM 816 N N . LEU A 1 108 ? -13.413 -0.792 24.051 1.00 90.94 108 LEU A N 1
ATOM 817 C CA . LEU A 1 108 ? -14.653 -1.547 24.212 1.00 90.94 108 LEU A CA 1
ATOM 818 C C . LEU A 1 108 ? -14.758 -2.190 25.598 1.00 90.94 108 LEU A C 1
ATOM 820 O O . LEU A 1 108 ? -15.825 -2.135 26.210 1.00 90.94 108 LEU A O 1
ATOM 824 N N . ALA A 1 109 ? -13.651 -2.731 26.11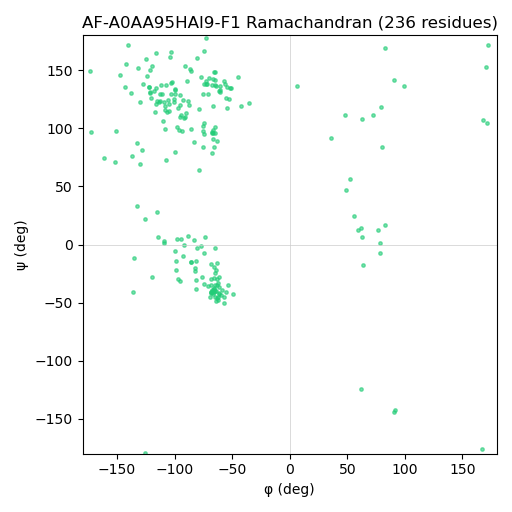6 1.00 91.62 109 ALA A N 1
ATOM 825 C CA . ALA A 1 109 ? -13.603 -3.399 27.414 1.00 91.62 109 ALA A CA 1
ATOM 826 C C . ALA A 1 109 ? -13.925 -2.462 28.588 1.00 91.62 109 ALA A C 1
ATOM 828 O O . ALA A 1 109 ? -14.425 -2.898 29.621 1.00 91.62 109 ALA A O 1
ATOM 829 N N . ARG A 1 110 ? -13.617 -1.167 28.445 1.00 88.12 110 ARG 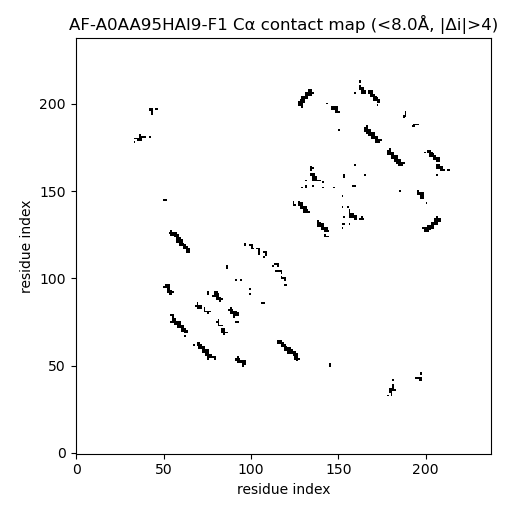A N 1
ATOM 830 C CA . ARG A 1 110 ? -13.827 -0.166 29.502 1.00 88.12 110 ARG A CA 1
ATOM 831 C C . ARG A 1 110 ? -15.257 0.353 29.572 1.00 88.12 110 ARG A C 1
ATOM 833 O O . ARG A 1 110 ? -15.689 0.741 30.650 1.00 88.12 110 ARG A O 1
ATOM 840 N N . ASN A 1 111 ? -15.954 0.403 28.439 1.00 81.44 111 ASN A N 1
ATOM 841 C CA . ASN A 1 111 ? -17.185 1.185 28.324 1.00 81.44 111 ASN A CA 1
ATOM 842 C C . ASN A 1 111 ? -18.423 0.354 27.969 1.00 81.44 111 ASN A C 1
ATOM 844 O O . ASN A 1 111 ? -19.525 0.781 28.298 1.00 81.44 111 ASN A O 1
ATOM 848 N N . LEU A 1 112 ? -18.265 -0.780 27.272 1.00 84.56 112 LEU A N 1
ATOM 849 C CA . LEU A 1 112 ? -19.392 -1.438 26.595 1.00 84.56 112 LEU A CA 1
ATOM 850 C C . LEU A 1 112 ? -19.448 -2.962 26.774 1.00 84.56 112 LEU A C 1
ATOM 852 O O . LEU A 1 112 ? -20.539 -3.496 26.947 1.00 84.56 112 LEU A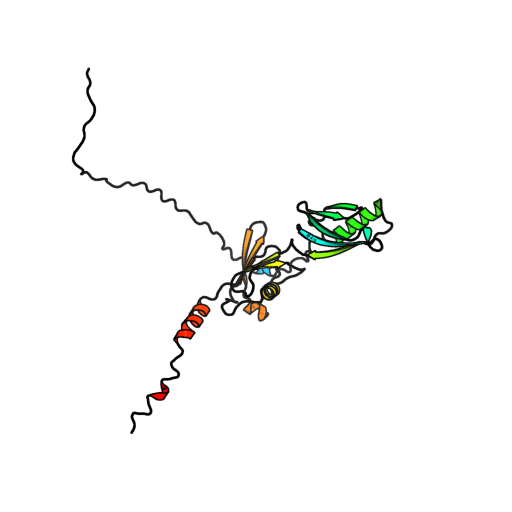 O 1
ATOM 856 N N . LEU A 1 113 ? -18.316 -3.675 26.723 1.00 87.19 113 LEU A N 1
ATOM 857 C CA . LEU A 1 113 ? -18.294 -5.143 26.637 1.00 87.19 113 LEU A CA 1
ATOM 858 C C . LEU A 1 113 ? -17.341 -5.779 27.652 1.00 87.19 113 LEU A C 1
ATOM 860 O O . LEU A 1 113 ? -16.311 -5.207 27.989 1.00 87.19 113 LEU A O 1
ATOM 864 N N . GLN A 1 114 ? -17.632 -7.009 28.080 1.00 87.62 114 GLN A N 1
ATOM 865 C CA . GLN A 1 114 ? -16.663 -7.834 28.807 1.00 87.62 114 GLN A CA 1
ATOM 866 C C . GLN A 1 114 ? -15.892 -8.723 27.828 1.00 87.62 114 GLN A C 1
ATOM 868 O O . GLN A 1 114 ? -16.495 -9.488 27.083 1.00 87.62 114 GLN A O 1
ATOM 873 N N . ASN A 1 115 ? -14.559 -8.630 27.846 1.00 89.25 115 ASN A N 1
ATOM 874 C CA . ASN A 1 115 ? -13.648 -9.399 26.987 1.00 89.25 115 ASN A CA 1
ATOM 875 C C . ASN A 1 115 ? -13.964 -9.325 25.467 1.00 89.25 115 ASN A C 1
ATOM 877 O O . ASN A 1 115 ? -14.157 -10.361 24.823 1.00 89.25 115 ASN A O 1
ATOM 881 N N . PRO A 1 116 ? -14.027 -8.118 24.871 1.00 92.06 116 PRO A N 1
ATOM 882 C CA . PRO A 1 116 ? -14.316 -7.962 23.448 1.00 92.06 116 PRO A CA 1
ATOM 883 C C . PRO A 1 116 ? -13.209 -8.570 22.578 1.00 92.06 116 PRO A C 1
ATOM 885 O O . PRO A 1 116 ? -12.025 -8.355 22.826 1.00 92.06 116 PRO A O 1
ATOM 888 N N . GLN A 1 117 ? -13.600 -9.271 21.515 1.00 93.88 117 GLN A N 1
ATOM 889 C CA . GLN A 1 117 ? -12.683 -9.747 20.477 1.00 93.88 117 GLN A CA 1
ATOM 890 C C . GLN A 1 117 ? -12.933 -8.949 19.201 1.00 93.88 117 GLN A C 1
ATOM 892 O O . GLN A 1 117 ? -14.056 -8.914 18.697 1.00 93.88 117 GLN A O 1
ATOM 897 N N . VAL A 1 118 ? -11.891 -8.289 18.701 1.00 94.12 118 VAL A N 1
ATOM 898 C CA . VAL A 1 118 ? -11.961 -7.420 17.520 1.00 94.12 118 VAL A CA 1
ATOM 899 C C . VAL A 1 118 ? -10.978 -7.916 16.474 1.00 94.12 118 VAL A C 1
ATOM 901 O O . VAL A 1 118 ? -9.833 -8.215 16.807 1.00 94.12 118 VAL A O 1
ATOM 904 N N . THR A 1 119 ? -11.423 -7.974 15.222 1.00 95.00 119 THR A N 1
ATOM 905 C CA . THR A 1 119 ? -10.597 -8.291 14.055 1.00 95.00 119 THR A CA 1
ATOM 906 C C . THR A 1 119 ? -10.777 -7.219 12.993 1.00 95.00 119 THR A C 1
ATOM 908 O O . THR A 1 119 ? -11.903 -6.785 12.733 1.00 95.00 119 THR A O 1
ATOM 911 N N . ILE A 1 120 ? -9.678 -6.807 12.367 1.00 94.25 120 ILE A N 1
ATOM 912 C CA . ILE A 1 120 ? -9.676 -5.781 11.325 1.00 94.25 120 ILE A CA 1
ATOM 913 C C . ILE A 1 120 ? -9.168 -6.370 10.013 1.00 94.25 120 ILE A C 1
ATOM 915 O O . ILE A 1 120 ? -8.103 -6.989 9.951 1.00 94.25 120 ILE A O 1
ATOM 919 N N . PHE A 1 121 ? -9.905 -6.107 8.939 1.00 92.75 121 PHE A N 1
ATOM 920 C CA . PHE A 1 121 ? -9.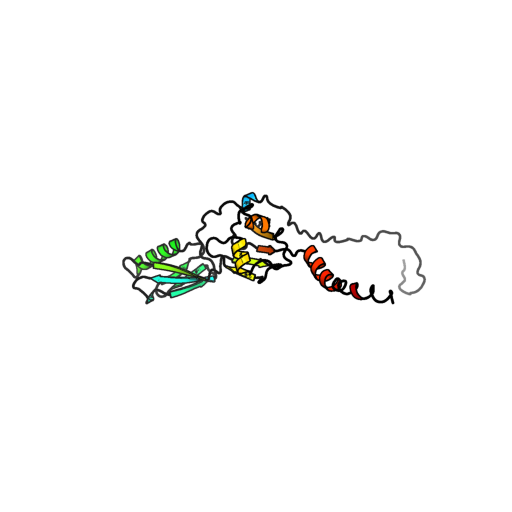492 -6.408 7.574 1.00 92.75 121 PHE A CA 1
ATOM 921 C C . PHE A 1 121 ? -9.345 -5.114 6.782 1.00 92.75 121 PHE A C 1
ATOM 923 O O . PHE A 1 121 ? -10.204 -4.242 6.833 1.00 92.75 121 PHE A O 1
ATOM 930 N N . ILE A 1 122 ? -8.257 -4.985 6.027 1.00 91.50 122 ILE A N 1
ATOM 931 C CA . ILE A 1 122 ? -8.075 -3.866 5.099 1.00 91.50 122 ILE A CA 1
ATOM 932 C C . ILE A 1 122 ? -8.612 -4.325 3.744 1.00 91.50 122 ILE A C 1
ATOM 934 O O . ILE A 1 122 ? -8.026 -5.205 3.111 1.00 91.50 122 ILE A O 1
ATOM 938 N N . LYS A 1 123 ? -9.750 -3.766 3.326 1.00 90.25 123 LYS A N 1
ATOM 939 C CA . LYS A 1 123 ? -10.404 -4.094 2.051 1.00 90.25 123 LYS A CA 1
ATOM 940 C C . LYS A 1 123 ? -9.768 -3.350 0.882 1.00 90.25 123 LYS A C 1
ATOM 942 O O . LYS A 1 123 ? -9.599 -3.925 -0.189 1.00 90.25 123 LYS A O 1
ATOM 947 N N . GLU A 1 124 ? -9.390 -2.090 1.093 1.00 88.50 124 GLU A N 1
ATOM 948 C CA . GLU A 1 124 ? -8.734 -1.256 0.082 1.00 88.50 124 GLU A CA 1
ATOM 949 C C . GLU A 1 124 ? -7.481 -0.610 0.668 1.00 88.50 124 GLU A C 1
ATOM 951 O O . GLU A 1 124 ? -7.553 0.114 1.661 1.00 88.50 124 GLU A O 1
ATOM 956 N N . PHE A 1 125 ? -6.346 -0.869 0.018 1.00 84.69 125 PHE A N 1
ATOM 957 C CA . PHE A 1 125 ? -5.045 -0.290 0.336 1.00 84.69 125 PHE A CA 1
ATOM 958 C C . PHE A 1 125 ? -4.850 0.949 -0.541 1.00 84.69 125 PHE A C 1
ATOM 960 O O . PHE A 1 125 ? -4.482 0.834 -1.712 1.00 84.69 125 PHE A O 1
ATOM 967 N N . THR A 1 126 ? -5.136 2.129 0.001 1.00 81.38 126 THR A N 1
ATOM 968 C CA . THR A 1 126 ? -4.998 3.404 -0.722 1.00 81.38 126 THR A CA 1
ATOM 969 C C . THR A 1 126 ? -3.667 4.072 -0.398 1.00 81.38 126 THR A C 1
ATOM 971 O O . THR A 1 126 ? -3.099 4.776 -1.237 1.00 81.38 126 THR A O 1
ATOM 974 N N . ALA A 1 127 ? -3.149 3.841 0.810 1.00 76.44 127 ALA A N 1
ATOM 975 C CA . ALA A 1 127 ? -1.973 4.536 1.307 1.00 76.44 127 ALA A CA 1
ATOM 976 C C . ALA A 1 127 ? -0.657 4.072 0.673 1.00 76.44 127 ALA A C 1
ATOM 978 O O . ALA A 1 127 ? 0.245 4.890 0.500 1.00 76.44 127 ALA A O 1
ATOM 979 N N . GLN A 1 128 ? -0.541 2.781 0.335 1.00 85.50 128 GLN A N 1
ATOM 980 C CA . GLN A 1 128 ? 0.670 2.226 -0.268 1.00 85.50 128 GLN A CA 1
ATOM 981 C C . GLN A 1 128 ? 0.462 1.887 -1.738 1.00 85.50 128 GLN A C 1
ATOM 983 O O . GLN A 1 128 ? -0.321 1.001 -2.082 1.00 85.50 128 GLN A O 1
ATOM 988 N N . ARG A 1 129 ? 1.189 2.576 -2.615 1.00 90.31 129 ARG A N 1
ATOM 989 C CA . ARG A 1 129 ? 1.047 2.442 -4.068 1.00 90.31 129 ARG A CA 1
ATOM 990 C C . ARG A 1 129 ? 2.383 2.527 -4.783 1.00 90.31 129 ARG A C 1
ATOM 992 O O . ARG A 1 129 ? 3.315 3.167 -4.306 1.00 90.31 129 ARG A O 1
ATOM 999 N N . VAL A 1 130 ? 2.429 1.934 -5.968 1.00 94.06 130 VAL A N 1
ATOM 1000 C CA . VAL A 1 130 ? 3.508 2.123 -6.941 1.00 94.06 130 VAL A CA 1
ATOM 1001 C C . VAL A 1 130 ? 2.949 2.654 -8.244 1.00 94.06 130 VAL A C 1
ATOM 1003 O O . VAL A 1 130 ? 1.813 2.361 -8.621 1.00 94.06 130 VAL A O 1
ATOM 1006 N N . THR A 1 131 ? 3.760 3.425 -8.956 1.00 95.44 131 THR A N 1
ATOM 1007 C CA . THR A 1 131 ? 3.412 3.911 -10.294 1.00 95.44 131 THR A CA 1
ATOM 1008 C C . THR A 1 131 ? 4.207 3.133 -11.325 1.00 95.44 131 THR A C 1
ATOM 1010 O O . THR A 1 131 ? 5.432 3.109 -11.253 1.00 95.44 131 THR A O 1
ATOM 1013 N N . VAL A 1 132 ? 3.531 2.514 -12.290 1.00 96.31 132 VAL A N 1
ATOM 1014 C CA . VAL A 1 132 ? 4.171 1.815 -13.410 1.00 96.31 132 VAL A CA 1
ATOM 1015 C C . VAL A 1 132 ? 3.855 2.560 -14.700 1.00 96.31 132 VAL A C 1
ATOM 1017 O O . VAL A 1 132 ? 2.692 2.735 -15.056 1.00 96.31 132 VAL A O 1
ATOM 1020 N N . GLU A 1 133 ? 4.889 2.984 -15.420 1.00 92.88 133 GLU A N 1
ATOM 1021 C CA . GLU A 1 133 ? 4.758 3.739 -16.666 1.00 92.88 133 GLU A CA 1
ATOM 1022 C C . GLU A 1 133 ? 5.784 3.314 -17.731 1.00 92.88 133 GLU A C 1
ATOM 1024 O O . GLU A 1 133 ? 6.709 2.530 -17.490 1.00 92.88 133 GLU A O 1
ATOM 1029 N N . GLY A 1 134 ? 5.613 3.842 -18.944 1.00 90.38 134 GLY A N 1
ATOM 1030 C CA . GLY A 1 134 ? 6.467 3.549 -20.092 1.00 90.38 134 GLY A CA 1
ATOM 1031 C C . GLY A 1 134 ? 5.956 2.379 -20.932 1.00 90.38 134 GLY A C 1
ATOM 1032 O O . GLY A 1 134 ? 4.758 2.234 -21.159 1.00 90.38 134 GLY A O 1
ATOM 1033 N N . SER A 1 135 ? 6.879 1.561 -21.441 1.00 91.50 135 SER A N 1
ATOM 1034 C CA . SER A 1 135 ? 6.592 0.464 -22.378 1.00 91.50 135 SER A CA 1
ATOM 1035 C C . SER A 1 135 ? 6.020 -0.781 -21.675 1.00 91.50 135 SER A C 1
ATOM 1037 O O . SER A 1 135 ? 6.629 -1.852 -21.686 1.00 91.50 135 SER A O 1
ATOM 1039 N N . VAL A 1 136 ? 4.838 -0.644 -21.075 1.00 93.44 136 VAL A N 1
ATOM 1040 C CA . VAL A 1 136 ? 4.044 -1.718 -20.447 1.00 93.44 136 VAL A CA 1
ATOM 1041 C C . VAL A 1 136 ? 2.638 -1.769 -21.044 1.00 93.44 136 VAL A C 1
ATOM 1043 O O . VAL A 1 136 ? 2.192 -0.798 -21.651 1.00 93.44 136 VAL A O 1
ATOM 1046 N N . ALA A 1 137 ? 1.939 -2.896 -20.901 1.00 93.00 137 ALA A N 1
ATOM 1047 C CA . ALA A 1 137 ? 0.611 -3.062 -21.498 1.00 93.00 137 ALA A CA 1
ATOM 1048 C C . ALA A 1 137 ? -0.449 -2.134 -20.874 1.00 93.00 137 ALA A C 1
ATOM 1050 O O . ALA A 1 137 ? -1.297 -1.599 -21.585 1.00 93.00 137 ALA A O 1
ATOM 1051 N N . LYS A 1 138 ? -0.404 -1.944 -19.550 1.00 94.75 138 LYS A N 1
ATOM 1052 C CA . LYS A 1 138 ? -1.338 -1.113 -18.780 1.00 94.75 138 LYS A CA 1
ATOM 1053 C C . LYS A 1 138 ? -0.562 -0.190 -17.829 1.00 94.75 138 LYS A C 1
ATOM 1055 O O . LYS A 1 138 ? -0.318 -0.579 -16.687 1.00 94.75 138 LYS A O 1
ATOM 1060 N N . PRO A 1 139 ? -0.136 1.005 -18.276 1.00 94.19 139 PRO A N 1
ATOM 1061 C CA . PRO A 1 139 ? 0.463 1.987 -17.379 1.00 94.19 139 PRO A CA 1
ATOM 1062 C C . PRO A 1 139 ? -0.584 2.501 -16.381 1.00 94.19 139 PRO A C 1
ATOM 1064 O O . PRO A 1 139 ? -1.752 2.674 -16.732 1.00 94.19 139 PRO A O 1
ATOM 1067 N N . GLY A 1 140 ? -0.177 2.741 -15.138 1.00 94.75 140 GLY A N 1
ATOM 1068 C CA . GLY A 1 140 ? -1.089 3.165 -14.081 1.00 94.75 140 GLY A CA 1
ATOM 1069 C C . GLY A 1 140 ? -0.500 3.076 -12.677 1.00 94.75 140 GLY A C 1
ATOM 1070 O O . GLY A 1 140 ? 0.675 2.763 -12.478 1.00 94.75 140 GLY A O 1
ATOM 1071 N N . VAL A 1 141 ? -1.349 3.370 -11.696 1.00 93.25 141 VAL A N 1
ATOM 1072 C CA . VAL A 1 141 ? -1.036 3.279 -10.267 1.00 93.25 141 VAL A CA 1
ATOM 1073 C C . VAL A 1 141 ? -1.607 1.973 -9.726 1.00 93.25 141 VAL A C 1
ATOM 1075 O O . VAL A 1 141 ? -2.783 1.683 -9.935 1.00 93.25 141 VAL A O 1
ATOM 1078 N N . PHE A 1 142 ? -0.781 1.205 -9.019 1.00 91.94 142 PHE A N 1
ATOM 1079 C CA . PHE A 1 142 ? -1.144 -0.099 -8.472 1.00 91.94 142 PHE A CA 1
ATOM 1080 C C . PHE A 1 142 ? -0.948 -0.117 -6.950 1.00 91.94 142 PHE A C 1
ATOM 1082 O O . PHE A 1 142 ? 0.084 0.367 -6.475 1.00 91.94 142 PHE A O 1
ATOM 1089 N N . PRO A 1 143 ? -1.904 -0.660 -6.175 1.00 88.69 143 PRO A N 1
ATOM 1090 C CA . PRO A 1 143 ? -1.765 -0.770 -4.728 1.00 88.69 143 PRO A CA 1
ATOM 1091 C C . PRO A 1 143 ? -0.709 -1.819 -4.358 1.00 88.69 143 PRO A C 1
ATOM 1093 O O . PRO A 1 143 ? -0.600 -2.864 -5.003 1.00 88.69 143 PRO A O 1
ATOM 1096 N N . ILE A 1 144 ? 0.054 -1.555 -3.300 1.00 87.31 144 ILE A N 1
ATOM 1097 C CA . ILE A 1 144 ? 0.980 -2.525 -2.707 1.00 87.31 144 ILE A CA 1
ATOM 1098 C C . ILE A 1 144 ? 0.206 -3.354 -1.686 1.00 87.31 144 ILE A C 1
ATOM 1100 O O . ILE A 1 144 ? -0.309 -2.822 -0.706 1.00 87.31 144 ILE A O 1
ATOM 1104 N N . GLN A 1 145 ? 0.151 -4.668 -1.897 1.00 79.81 145 GLN A N 1
ATOM 1105 C CA . GLN A 1 145 ? -0.443 -5.608 -0.947 1.00 79.81 145 GLN A CA 1
ATOM 1106 C C . GLN A 1 145 ? 0.657 -6.456 -0.305 1.00 79.81 145 GLN A C 1
ATOM 1108 O O . GLN A 1 145 ? 1.226 -7.345 -0.937 1.00 79.81 145 GLN A O 1
ATOM 1113 N N . GLY A 1 146 ? 0.970 -6.178 0.963 1.00 80.94 146 GLY A N 1
ATOM 1114 C CA . GLY A 1 146 ? 2.024 -6.888 1.688 1.00 80.94 146 GLY A CA 1
ATOM 1115 C C . GLY A 1 146 ? 3.399 -6.698 1.041 1.00 80.94 146 GLY A C 1
ATOM 1116 O O . GLY A 1 146 ? 3.858 -5.572 0.870 1.00 80.94 146 GLY A O 1
ATOM 1117 N N . ARG A 1 147 ? 4.075 -7.800 0.689 1.00 82.81 147 ARG A N 1
ATOM 1118 C CA . ARG A 1 147 ? 5.370 -7.753 -0.005 1.00 82.81 147 ARG A CA 1
ATOM 1119 C C . ARG A 1 147 ? 5.166 -7.874 -1.506 1.00 82.81 147 ARG A C 1
ATOM 1121 O O . ARG A 1 147 ? 4.862 -8.959 -1.995 1.00 82.81 147 ARG A O 1
ATOM 1128 N N . MET A 1 148 ? 5.403 -6.778 -2.219 1.00 89.38 148 MET A N 1
ATOM 1129 C CA . MET A 1 148 ? 5.341 -6.746 -3.676 1.00 89.38 148 MET A CA 1
ATOM 1130 C C . MET A 1 148 ? 6.730 -6.539 -4.278 1.00 89.38 148 MET A C 1
ATOM 1132 O O . MET A 1 148 ? 7.513 -5.723 -3.798 1.00 89.38 148 MET A O 1
ATOM 1136 N N . THR A 1 149 ? 7.032 -7.285 -5.332 1.00 93.31 149 THR A N 1
ATOM 1137 C CA . THR A 1 149 ? 8.291 -7.218 -6.090 1.00 93.31 149 THR A CA 1
ATOM 1138 C C . THR A 1 149 ? 8.118 -6.474 -7.412 1.00 93.31 149 THR A C 1
ATOM 1140 O O . THR A 1 149 ? 6.992 -6.265 -7.882 1.00 93.31 149 THR A O 1
ATOM 1143 N N . LEU A 1 150 ? 9.231 -6.088 -8.043 1.00 93.69 150 LEU A N 1
ATOM 1144 C CA . LEU A 1 150 ? 9.215 -5.420 -9.344 1.00 93.69 150 LEU A CA 1
ATOM 1145 C C . LEU A 1 150 ? 8.547 -6.284 -10.422 1.00 93.69 150 LEU A C 1
ATOM 1147 O O . LEU A 1 150 ? 7.736 -5.762 -11.194 1.00 93.69 150 LEU A O 1
ATOM 1151 N N . LEU A 1 151 ? 8.832 -7.593 -10.485 1.00 93.56 151 LEU A N 1
ATOM 1152 C CA . LEU A 1 151 ? 8.172 -8.457 -11.471 1.00 93.56 151 LEU A CA 1
ATOM 1153 C C . LEU A 1 151 ? 6.671 -8.595 -11.215 1.00 93.56 151 LEU A C 1
ATOM 1155 O O . LEU A 1 151 ? 5.910 -8.616 -12.183 1.00 93.56 151 LEU A O 1
ATOM 1159 N N . GLN A 1 152 ? 6.234 -8.658 -9.954 1.00 93.88 152 GLN A N 1
ATOM 1160 C CA . GLN A 1 152 ? 4.807 -8.709 -9.618 1.00 93.88 152 GLN A CA 1
ATOM 1161 C C . GLN A 1 152 ? 4.079 -7.433 -10.054 1.00 93.88 152 GLN A C 1
ATOM 1163 O O . GLN A 1 152 ? 3.045 -7.526 -10.712 1.00 93.88 152 GLN A O 1
ATOM 1168 N N . ALA A 1 153 ? 4.637 -6.251 -9.776 1.00 94.69 153 ALA A N 1
ATOM 1169 C CA . ALA A 1 153 ? 4.039 -4.990 -10.222 1.00 94.69 153 ALA A CA 1
ATOM 1170 C C . ALA A 1 153 ? 3.963 -4.894 -11.751 1.00 94.69 153 ALA A C 1
ATOM 1172 O O . ALA A 1 153 ? 2.941 -4.493 -12.309 1.00 94.69 153 ALA A O 1
ATOM 1173 N N . LEU A 1 154 ? 5.015 -5.326 -12.452 1.00 93.62 154 LEU A N 1
ATOM 1174 C CA . LEU A 1 154 ? 4.997 -5.387 -13.912 1.00 93.62 154 LEU A CA 1
ATOM 1175 C C . LEU A 1 154 ? 3.977 -6.400 -14.437 1.00 93.62 154 LEU A C 1
ATOM 1177 O O . LEU A 1 154 ? 3.375 -6.150 -15.476 1.00 93.62 154 LEU A O 1
ATOM 1181 N N . ALA A 1 155 ? 3.759 -7.519 -13.745 1.00 93.44 155 ALA A N 1
ATOM 1182 C CA . ALA A 1 155 ? 2.728 -8.487 -14.109 1.00 93.44 155 ALA A CA 1
ATOM 1183 C C . ALA A 1 155 ? 1.314 -7.902 -13.955 1.00 93.44 155 ALA A C 1
ATOM 1185 O O . ALA A 1 155 ? 0.493 -8.080 -14.854 1.00 93.44 155 ALA A O 1
ATOM 1186 N N . LEU A 1 156 ? 1.050 -7.139 -12.886 1.00 93.25 156 LEU A N 1
ATOM 1187 C CA . LEU A 1 156 ? -0.212 -6.401 -12.709 1.00 93.25 156 LEU A CA 1
ATOM 1188 C C . LEU A 1 156 ? -0.435 -5.369 -13.826 1.00 93.25 156 LEU A C 1
ATOM 1190 O O . LEU A 1 156 ? -1.551 -5.227 -14.327 1.00 93.25 156 LEU A O 1
ATOM 1194 N N . ALA A 1 157 ? 0.641 -4.729 -14.292 1.00 93.75 157 ALA A N 1
ATOM 1195 C CA . ALA A 1 157 ? 0.633 -3.841 -15.456 1.00 93.75 157 ALA A CA 1
ATOM 1196 C C . ALA A 1 157 ? 0.527 -4.578 -16.813 1.00 93.75 157 ALA A C 1
ATOM 1198 O O . ALA A 1 157 ? 0.635 -3.953 -17.868 1.00 93.75 157 ALA A O 1
ATOM 1199 N N . GLY A 1 158 ? 0.324 -5.901 -16.822 1.00 91.62 158 GLY A N 1
ATOM 1200 C CA . GLY A 1 158 ? 0.204 -6.722 -18.033 1.00 91.62 158 GLY A CA 1
ATOM 1201 C C . GLY A 1 158 ? 1.531 -7.028 -18.738 1.00 91.62 158 GLY A C 1
ATOM 1202 O O . GLY A 1 158 ? 1.532 -7.524 -19.861 1.00 91.62 158 GLY A O 1
ATOM 1203 N N . GLY A 1 159 ? 2.658 -6.763 -18.079 1.00 90.44 159 GLY A N 1
ATOM 1204 C CA . GLY A 1 159 ? 4.007 -7.038 -18.560 1.00 90.44 159 GLY A CA 1
ATOM 1205 C C . GLY A 1 159 ? 4.586 -5.968 -19.501 1.00 90.44 159 GLY A C 1
ATOM 1206 O O . GLY A 1 159 ? 3.879 -5.062 -19.953 1.00 90.44 159 GLY A O 1
ATOM 1207 N N . PRO A 1 160 ? 5.898 -6.048 -19.798 1.00 88.44 160 PRO A N 1
ATOM 1208 C CA . PRO A 1 160 ? 6.534 -5.207 -20.811 1.00 88.44 160 PRO A CA 1
ATOM 1209 C C . PRO A 1 160 ? 6.026 -5.551 -22.219 1.00 88.44 160 PRO A C 1
ATOM 1211 O O . PRO A 1 160 ? 5.947 -6.729 -22.564 1.00 88.44 160 PRO A O 1
ATOM 1214 N N . VAL A 1 161 ? 5.746 -4.542 -23.048 1.00 88.25 161 VAL A N 1
ATOM 1215 C CA . VAL A 1 161 ? 5.354 -4.743 -24.462 1.00 88.25 161 VAL A CA 1
ATOM 1216 C C . VAL A 1 161 ? 6.553 -5.148 -25.335 1.00 88.25 161 VAL A C 1
ATOM 1218 O O . VAL A 1 161 ? 7.701 -4.981 -24.931 1.00 88.25 161 VAL A O 1
ATOM 1221 N N . ASP A 1 162 ? 6.328 -5.624 -26.564 1.00 77.38 162 ASP A N 1
ATOM 1222 C CA . ASP A 1 162 ? 7.393 -6.136 -27.459 1.00 77.38 162 ASP A CA 1
ATOM 1223 C C . ASP A 1 162 ? 8.555 -5.149 -27.692 1.00 77.38 162 ASP A C 1
ATOM 1225 O O . ASP A 1 162 ? 9.731 -5.525 -27.793 1.00 77.38 162 ASP A O 1
ATOM 1229 N N . LEU A 1 163 ? 8.229 -3.855 -27.743 1.00 76.44 163 LEU A N 1
ATOM 1230 C CA . LEU A 1 163 ? 9.186 -2.762 -27.929 1.00 76.44 163 LEU A CA 1
ATOM 1231 C C . LEU A 1 163 ? 9.871 -2.316 -26.629 1.00 76.44 163 LEU A C 1
ATOM 1233 O O . LEU A 1 163 ? 10.638 -1.356 -26.655 1.00 76.44 163 LEU A O 1
ATOM 1237 N N . ALA A 1 164 ? 9.617 -2.968 -25.497 1.00 80.56 164 ALA A N 1
ATOM 1238 C CA . ALA A 1 164 ? 10.207 -2.602 -24.218 1.00 80.56 164 ALA A CA 1
ATOM 1239 C C . ALA A 1 164 ? 11.682 -3.013 -24.116 1.00 80.56 164 ALA A C 1
ATOM 1241 O O . ALA A 1 164 ? 12.071 -4.144 -24.439 1.00 80.56 164 ALA A O 1
ATOM 1242 N N . ASN A 1 165 ? 12.495 -2.118 -23.557 1.00 82.06 165 ASN A N 1
ATOM 1243 C CA . ASN A 1 165 ? 13.871 -2.409 -23.194 1.00 82.06 165 ASN A CA 1
ATOM 1244 C C . ASN A 1 165 ? 13.930 -3.100 -21.828 1.00 82.06 165 ASN A C 1
ATOM 1246 O O . ASN A 1 165 ? 14.123 -2.470 -20.793 1.00 82.06 165 ASN A O 1
ATOM 1250 N N . GLN A 1 166 ? 13.825 -4.428 -21.830 1.00 82.25 166 GLN A N 1
ATOM 1251 C CA . GLN A 1 166 ? 13.874 -5.230 -20.601 1.00 82.25 166 GLN A CA 1
ATOM 1252 C C . GLN A 1 166 ? 15.215 -5.148 -19.852 1.00 82.25 166 GLN A C 1
ATOM 1254 O O . GLN A 1 166 ? 15.280 -5.536 -18.689 1.00 82.25 166 GLN A O 1
ATOM 1259 N N . LYS A 1 167 ? 16.288 -4.670 -20.497 1.00 84.50 167 LYS A N 1
ATOM 1260 C CA . LYS A 1 167 ? 17.594 -4.493 -19.847 1.00 84.50 167 LYS A CA 1
ATOM 1261 C C . LYS A 1 167 ? 17.689 -3.186 -19.060 1.00 84.50 167 LYS A C 1
ATOM 1263 O O . LYS A 1 167 ? 18.548 -3.099 -18.195 1.00 84.50 167 LYS A O 1
ATOM 1268 N N . LYS A 1 168 ? 16.829 -2.208 -19.367 1.00 85.69 168 LYS A N 1
ATOM 1269 C CA . LYS A 1 168 ? 16.862 -0.860 -18.798 1.00 85.69 168 LYS A CA 1
ATOM 1270 C C . LYS A 1 168 ? 15.490 -0.476 -18.255 1.00 85.69 168 LYS A C 1
ATOM 1272 O O . LYS A 1 168 ? 14.714 0.221 -18.912 1.00 85.69 168 LYS A O 1
ATOM 1277 N N . VAL A 1 169 ? 15.200 -0.945 -17.048 1.00 91.12 169 VAL A N 1
ATOM 1278 C CA . VAL A 1 169 ? 14.064 -0.473 -16.251 1.00 91.12 169 VAL A CA 1
ATOM 1279 C C . VAL A 1 169 ? 14.590 0.451 -15.172 1.00 91.12 169 VAL A C 1
ATOM 1281 O O . VAL A 1 169 ? 15.535 0.104 -14.474 1.00 91.12 169 VAL A O 1
ATOM 1284 N N . LEU A 1 170 ? 13.999 1.633 -15.051 1.00 92.75 170 LEU A N 1
ATOM 1285 C CA . LEU A 1 170 ? 14.388 2.609 -14.045 1.00 92.75 170 LEU A CA 1
ATOM 1286 C C . LEU A 1 170 ? 13.399 2.545 -12.887 1.00 92.75 170 LEU A C 1
ATOM 1288 O O . LEU A 1 170 ? 12.199 2.733 -13.083 1.00 92.75 170 LEU A O 1
ATOM 1292 N N . LEU A 1 171 ? 13.907 2.296 -11.688 1.00 93.25 171 LEU A N 1
ATOM 1293 C CA . LEU A 1 171 ? 13.156 2.379 -10.446 1.00 93.25 171 LEU A CA 1
ATOM 1294 C C . LEU A 1 171 ? 13.564 3.657 -9.715 1.00 93.25 171 LEU A C 1
ATOM 1296 O O . 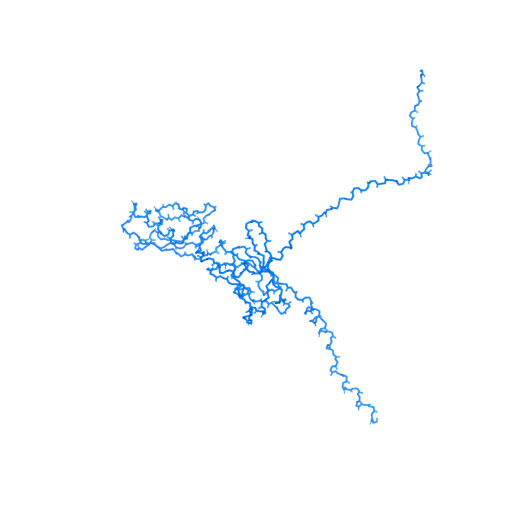LEU A 1 171 ? 14.710 3.804 -9.293 1.00 93.25 171 LEU A O 1
ATOM 1300 N N . PHE A 1 172 ? 12.622 4.575 -9.564 1.00 92.62 172 PHE A N 1
ATOM 1301 C CA . PHE A 1 172 ? 12.776 5.790 -8.781 1.00 92.62 172 PHE A CA 1
ATOM 1302 C C . PHE A 1 172 ? 12.215 5.531 -7.387 1.00 92.62 172 PHE A C 1
ATOM 1304 O O . PHE A 1 172 ? 11.026 5.248 -7.251 1.00 92.62 172 PHE A O 1
ATOM 1311 N N . ARG A 1 173 ? 13.059 5.660 -6.365 1.00 91.19 173 ARG A N 1
ATOM 1312 C CA . ARG A 1 173 ? 12.688 5.481 -4.959 1.00 91.19 173 ARG A CA 1
ATOM 1313 C C . ARG A 1 173 ? 12.969 6.749 -4.178 1.00 91.19 173 ARG A C 1
ATOM 1315 O O . ARG A 1 173 ? 14.072 7.293 -4.256 1.00 91.19 173 ARG A O 1
ATOM 1322 N N . ARG A 1 174 ? 11.997 7.208 -3.395 1.00 85.00 174 ARG A N 1
ATOM 1323 C CA . ARG A 1 174 ? 12.176 8.358 -2.506 1.00 85.00 174 ARG A CA 1
ATOM 1324 C C . ARG A 1 174 ? 12.662 7.884 -1.135 1.00 85.00 174 ARG A C 1
ATOM 1326 O O . ARG A 1 174 ? 11.914 7.243 -0.412 1.00 85.00 174 ARG A O 1
ATOM 1333 N N . LEU A 1 175 ? 13.897 8.225 -0.768 1.00 82.31 175 LEU A N 1
ATOM 1334 C CA . LEU A 1 175 ? 14.469 7.989 0.563 1.00 82.31 175 LEU A CA 1
ATOM 1335 C C . LEU A 1 175 ? 14.879 9.331 1.172 1.00 82.31 175 LEU A C 1
ATOM 1337 O O . LEU A 1 175 ? 15.645 10.061 0.551 1.00 82.31 175 LEU A O 1
ATOM 1341 N N . ASN A 1 176 ? 14.411 9.657 2.381 1.00 80.56 176 ASN A N 1
ATOM 1342 C CA . ASN A 1 176 ? 14.813 10.869 3.119 1.00 80.56 176 ASN A CA 1
ATOM 1343 C C . ASN A 1 176 ? 14.744 12.160 2.271 1.00 80.56 176 ASN A C 1
ATOM 1345 O O . ASN A 1 176 ? 15.697 12.934 2.218 1.00 80.56 176 ASN A O 1
ATOM 1349 N N . ASN A 1 177 ? 13.634 12.359 1.551 1.00 78.62 177 ASN A N 1
ATOM 1350 C CA . ASN A 1 177 ? 13.406 13.458 0.596 1.00 78.62 177 ASN A CA 1
ATOM 1351 C C . ASN A 1 177 ? 14.341 13.507 -0.630 1.00 78.62 177 ASN A C 1
ATOM 1353 O O . ASN A 1 177 ? 14.226 14.421 -1.444 1.00 78.62 177 ASN A O 1
ATOM 1357 N N . GLN A 1 178 ? 15.202 12.512 -0.828 1.00 81.38 178 GLN A N 1
ATOM 1358 C CA . GLN A 1 178 ? 16.015 12.355 -2.031 1.00 81.38 178 GLN A CA 1
ATOM 1359 C C . GLN A 1 178 ? 15.413 11.284 -2.940 1.00 81.38 178 GLN A C 1
ATOM 1361 O O . GLN A 1 178 ? 14.936 10.250 -2.476 1.00 81.38 178 GLN A O 1
ATOM 1366 N N . VAL A 1 179 ? 15.432 11.522 -4.251 1.00 85.31 179 VAL A N 1
ATOM 1367 C CA . VAL A 1 179 ? 15.021 10.521 -5.242 1.00 85.31 179 VAL A CA 1
ATOM 1368 C C . VAL A 1 179 ? 16.266 9.779 -5.712 1.00 85.31 179 VAL A C 1
ATOM 1370 O O . VAL A 1 179 ? 17.116 10.356 -6.387 1.00 85.31 179 VAL A O 1
ATOM 1373 N N . LYS A 1 180 ? 16.375 8.498 -5.356 1.00 87.94 180 LYS A N 1
ATOM 1374 C CA . LYS A 1 180 ? 17.384 7.582 -5.896 1.00 87.94 180 LYS A CA 1
ATOM 1375 C C . LYS A 1 180 ? 16.833 6.901 -7.144 1.00 87.94 180 LYS A C 1
ATOM 1377 O O . LYS A 1 180 ? 15.661 6.530 -7.178 1.00 87.94 180 LYS A O 1
ATOM 1382 N N . VAL A 1 181 ? 17.682 6.723 -8.152 1.00 89.19 181 VAL A N 1
ATOM 1383 C CA . VAL A 1 181 ? 17.332 6.024 -9.394 1.00 89.19 181 VAL A CA 1
ATOM 1384 C C . VAL A 1 181 ? 18.175 4.764 -9.500 1.00 89.19 181 VAL A C 1
ATOM 1386 O O . VAL A 1 181 ? 19.404 4.834 -9.476 1.00 89.19 181 VAL A O 1
ATOM 1389 N N . TYR A 1 182 ? 17.509 3.623 -9.632 1.00 89.25 182 TYR A N 1
ATOM 1390 C CA . TYR A 1 182 ? 18.136 2.324 -9.831 1.00 89.25 182 TYR A CA 1
ATOM 1391 C C . TYR A 1 182 ? 17.852 1.827 -11.243 1.00 89.25 182 TYR A C 1
ATOM 1393 O O . TYR A 1 182 ? 16.700 1.790 -11.672 1.00 89.25 182 TYR A O 1
ATOM 1401 N N . GLU A 1 183 ? 18.895 1.420 -11.959 1.00 90.69 183 GLU A N 1
ATOM 1402 C CA . GLU A 1 183 ? 18.740 0.697 -13.218 1.00 90.69 183 GLU A CA 1
ATOM 1403 C C . GLU A 1 183 ? 18.656 -0.804 -12.929 1.00 90.69 183 GLU A C 1
ATOM 1405 O O . GLU A 1 183 ? 19.540 -1.386 -12.300 1.00 90.69 183 GLU A O 1
ATOM 1410 N N . VAL A 1 184 ? 17.568 -1.424 -13.376 1.00 90.19 184 VAL A N 1
ATOM 1411 C CA . VAL A 1 184 ? 17.244 -2.824 -13.124 1.00 90.19 184 VAL A CA 1
ATOM 1412 C C . VAL A 1 184 ? 17.111 -3.569 -14.447 1.00 90.19 184 VAL A C 1
ATOM 1414 O O . VAL A 1 184 ? 16.394 -3.152 -15.362 1.00 90.19 184 VAL A O 1
ATOM 1417 N N . ASN A 1 185 ? 17.787 -4.713 -14.536 1.00 90.75 185 ASN A N 1
ATOM 1418 C CA . ASN A 1 185 ? 17.743 -5.588 -15.700 1.00 90.75 185 ASN A CA 1
ATOM 1419 C C . ASN A 1 185 ? 16.749 -6.733 -15.464 1.00 90.75 185 ASN A C 1
ATOM 1421 O O . ASN A 1 185 ? 17.070 -7.735 -14.823 1.00 90.75 185 ASN A O 1
ATOM 1425 N N . LEU A 1 186 ? 15.550 -6.624 -16.042 1.00 90.25 186 LEU A N 1
ATOM 1426 C CA . LEU A 1 186 ? 14.502 -7.640 -15.898 1.00 90.25 186 LEU A CA 1
ATOM 1427 C C . LEU A 1 186 ? 14.910 -9.000 -16.469 1.00 90.25 186 LEU A C 1
ATOM 1429 O O . LEU A 1 186 ? 14.483 -10.034 -15.959 1.00 90.25 186 LEU A O 1
ATOM 1433 N N . ALA A 1 187 ? 15.717 -9.020 -17.533 1.00 88.12 187 ALA A N 1
ATOM 1434 C CA . ALA A 1 187 ? 16.163 -10.271 -18.137 1.00 88.12 187 ALA A CA 1
ATOM 1435 C C . ALA A 1 187 ? 17.121 -11.033 -17.208 1.00 88.12 187 ALA A C 1
ATOM 1437 O O . ALA A 1 187 ? 17.079 -12.262 -17.175 1.00 88.12 187 ALA A O 1
ATOM 1438 N N . ALA A 1 188 ? 17.949 -10.318 -16.440 1.00 89.44 188 ALA A N 1
ATOM 1439 C CA . ALA A 1 188 ? 18.810 -10.917 -15.422 1.00 89.44 188 ALA A CA 1
ATOM 1440 C C . ALA A 1 188 ? 17.987 -11.480 -14.252 1.00 89.44 188 ALA A C 1
ATOM 1442 O O . ALA A 1 188 ? 18.248 -12.603 -13.819 1.00 89.44 188 ALA A O 1
ATOM 1443 N N . ILE A 1 189 ? 16.947 -10.761 -13.809 1.00 90.56 189 ILE A N 1
ATOM 1444 C CA . ILE A 1 189 ? 16.051 -11.224 -12.735 1.00 90.56 189 ILE A CA 1
ATOM 1445 C C . ILE A 1 189 ? 15.313 -12.504 -13.143 1.00 90.56 189 ILE A C 1
ATOM 1447 O O . ILE A 1 189 ? 15.334 -13.494 -12.418 1.00 90.56 189 ILE A O 1
ATOM 1451 N N . ARG A 1 190 ? 14.730 -12.543 -14.350 1.00 88.75 190 ARG A N 1
ATOM 1452 C CA . ARG A 1 190 ? 14.027 -13.738 -14.862 1.00 88.75 190 ARG A CA 1
ATOM 1453 C C . ARG A 1 190 ? 14.931 -14.966 -14.997 1.00 88.75 190 ARG A C 1
ATOM 1455 O O . ARG A 1 190 ? 14.442 -16.086 -14.923 1.00 88.75 190 ARG A O 1
ATOM 1462 N N . LYS A 1 191 ? 16.233 -14.758 -15.208 1.00 91.50 191 LYS A N 1
ATOM 1463 C CA . LYS A 1 191 ? 17.253 -15.816 -15.275 1.00 91.50 191 LYS A CA 1
ATOM 1464 C C . LYS A 1 191 ? 17.859 -16.159 -13.909 1.00 91.50 191 LYS A C 1
ATOM 1466 O O . LYS A 1 191 ? 18.843 -16.889 -13.872 1.00 91.50 191 LYS A O 1
ATOM 1471 N N . ALA A 1 192 ? 17.320 -15.607 -12.819 1.00 87.94 192 ALA A N 1
ATOM 1472 C CA . ALA A 1 192 ? 17.840 -15.749 -11.460 1.00 87.94 192 ALA A CA 1
ATOM 1473 C C . ALA A 1 192 ? 19.313 -15.309 -11.293 1.00 87.94 192 ALA A C 1
ATOM 1475 O O . ALA A 1 192 ? 20.002 -15.750 -10.381 1.00 87.94 192 ALA A O 1
ATOM 1476 N N . GLN A 1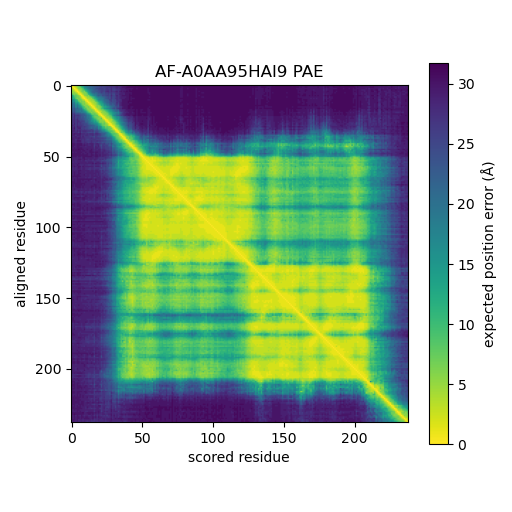 193 ? 19.804 -14.421 -12.165 1.00 88.81 193 GLN A N 1
ATOM 1477 C CA . GLN A 1 193 ? 21.155 -13.844 -12.082 1.00 88.81 193 GLN A CA 1
ATOM 1478 C C . GLN A 1 193 ? 21.199 -12.608 -11.174 1.00 88.81 193 GLN A C 1
ATOM 1480 O O . GLN A 1 193 ? 22.270 -12.143 -10.796 1.00 88.81 193 GLN A O 1
ATOM 1485 N N . MET A 1 194 ? 20.029 -12.056 -10.861 1.00 85.75 194 MET A N 1
ATOM 1486 C CA . MET A 1 194 ? 19.835 -10.878 -10.029 1.00 85.75 194 MET A CA 1
ATOM 1487 C C . MET A 1 194 ? 18.565 -11.093 -9.194 1.00 85.75 194 MET A C 1
ATOM 1489 O O . MET A 1 194 ? 17.577 -11.582 -9.744 1.00 85.75 194 MET A O 1
ATOM 1493 N N . PRO A 1 195 ? 18.565 -10.779 -7.889 1.00 87.62 195 PRO A N 1
ATOM 1494 C CA . PRO A 1 195 ? 17.357 -10.880 -7.077 1.00 87.62 195 PRO A CA 1
ATOM 1495 C C . PRO A 1 195 ? 16.286 -9.883 -7.544 1.00 87.62 195 PRO A C 1
ATOM 1497 O O . PRO A 1 195 ? 16.601 -8.803 -8.040 1.00 87.62 195 PRO A O 1
ATOM 1500 N N . ASP A 1 196 ? 15.016 -10.254 -7.389 1.00 90.19 196 ASP A N 1
ATOM 1501 C CA . ASP A 1 196 ? 13.886 -9.373 -7.691 1.00 90.19 196 ASP A CA 1
ATOM 1502 C C . ASP A 1 196 ? 13.685 -8.380 -6.536 1.00 90.19 196 ASP A C 1
ATOM 1504 O O . ASP A 1 196 ? 13.441 -8.815 -5.403 1.00 90.19 196 ASP A O 1
ATOM 1508 N N . PRO A 1 197 ? 13.837 -7.065 -6.760 1.00 90.75 197 PRO A N 1
ATOM 1509 C CA . PRO A 1 197 ? 13.780 -6.109 -5.671 1.00 90.75 197 PRO A CA 1
ATOM 1510 C C . PRO A 1 197 ? 12.354 -5.915 -5.155 1.00 90.75 197 PRO A C 1
ATOM 1512 O O . PRO A 1 197 ? 11.393 -5.823 -5.924 1.00 90.75 197 PRO A O 1
ATOM 1515 N N . TYR A 1 198 ? 12.225 -5.797 -3.834 1.00 91.62 198 TYR A N 1
ATOM 1516 C CA . TYR A 1 198 ? 10.965 -5.419 -3.202 1.00 91.62 198 TYR A CA 1
ATOM 1517 C C . TYR A 1 198 ? 10.679 -3.942 -3.434 1.00 91.62 198 TYR A C 1
ATOM 1519 O O . TYR A 1 198 ? 11.573 -3.097 -3.319 1.00 91.62 198 TYR A O 1
ATOM 1527 N N . LEU A 1 199 ? 9.423 -3.644 -3.732 1.00 91.38 199 LEU A N 1
ATOM 1528 C CA . LEU A 1 199 ? 8.930 -2.294 -3.930 1.00 91.38 199 LEU A CA 1
ATOM 1529 C C . LEU A 1 199 ? 8.532 -1.663 -2.602 1.00 91.38 199 LEU A C 1
ATOM 1531 O O . LEU A 1 199 ? 8.108 -2.341 -1.666 1.00 91.38 199 LEU A O 1
ATOM 1535 N N . GLN A 1 200 ? 8.679 -0.349 -2.547 1.00 88.81 200 GLN A N 1
ATOM 1536 C CA . GLN A 1 200 ? 8.295 0.494 -1.426 1.00 88.81 200 GLN A CA 1
ATOM 1537 C C . GLN A 1 200 ? 7.191 1.455 -1.855 1.00 88.81 200 GLN A C 1
ATOM 1539 O O . GLN A 1 200 ? 6.935 1.645 -3.047 1.00 88.81 200 GLN A O 1
ATOM 1544 N N . ASN A 1 201 ? 6.527 2.057 -0.869 1.00 88.38 201 ASN A N 1
ATOM 1545 C CA . ASN A 1 201 ? 5.526 3.074 -1.147 1.00 88.38 201 ASN A CA 1
ATOM 1546 C C . ASN A 1 201 ? 6.123 4.226 -1.972 1.00 88.38 201 ASN A C 1
ATOM 1548 O O . ASN A 1 201 ? 7.254 4.647 -1.731 1.00 88.38 201 ASN A O 1
ATOM 1552 N N . ASP A 1 202 ? 5.339 4.729 -2.923 1.00 88.94 202 ASP A N 1
ATOM 1553 C CA . ASP A 1 202 ? 5.699 5.788 -3.867 1.00 88.94 202 ASP A CA 1
ATOM 1554 C C . ASP A 1 202 ? 6.869 5.450 -4.813 1.00 88.94 202 ASP A C 1
ATOM 1556 O O . ASP A 1 202 ? 7.384 6.342 -5.496 1.00 88.94 202 ASP A O 1
ATOM 1560 N N . ASP A 1 203 ? 7.267 4.176 -4.920 1.00 93.50 203 ASP A N 1
ATOM 1561 C CA . ASP A 1 203 ? 8.185 3.742 -5.972 1.00 93.50 203 ASP A CA 1
ATOM 1562 C C . ASP A 1 203 ? 7.561 4.007 -7.356 1.00 93.50 203 ASP A C 1
ATOM 1564 O O . ASP A 1 203 ? 6.404 3.661 -7.636 1.00 93.50 203 ASP A O 1
ATOM 1568 N N . ARG A 1 204 ? 8.352 4.598 -8.257 1.00 94.50 204 ARG A N 1
ATOM 1569 C CA . ARG A 1 204 ? 7.977 4.801 -9.662 1.00 94.50 204 ARG A CA 1
ATOM 1570 C C . ARG A 1 204 ? 8.845 3.942 -10.567 1.00 94.50 204 ARG A C 1
ATOM 1572 O O . ARG A 1 204 ? 10.066 4.060 -10.575 1.00 94.50 204 ARG A O 1
ATOM 1579 N N . ILE A 1 205 ? 8.197 3.110 -11.366 1.00 95.06 205 ILE A N 1
ATOM 1580 C CA . ILE A 1 205 ? 8.810 2.155 -12.279 1.00 95.06 205 ILE A CA 1
ATOM 1581 C C . ILE A 1 205 ? 8.606 2.659 -13.700 1.00 95.06 205 ILE A C 1
ATOM 1583 O O . ILE A 1 205 ? 7.475 2.784 -14.167 1.00 95.06 205 ILE A O 1
ATOM 1587 N N . VAL A 1 206 ? 9.707 2.913 -14.400 1.00 94.19 206 VAL A N 1
ATOM 1588 C CA . VAL A 1 206 ? 9.699 3.381 -15.785 1.00 94.19 206 VAL A CA 1
ATOM 1589 C C . VAL A 1 206 ? 10.364 2.340 -16.665 1.00 94.19 206 VAL A C 1
ATOM 1591 O O . VAL A 1 206 ? 11.569 2.089 -16.570 1.00 94.19 206 VAL A O 1
ATOM 1594 N N . VAL A 1 207 ? 9.579 1.739 -17.554 1.00 91.81 207 VAL A N 1
ATOM 1595 C CA . VAL A 1 207 ? 10.090 0.795 -18.549 1.00 91.81 207 VAL A CA 1
ATOM 1596 C C . VAL A 1 207 ? 10.453 1.562 -19.814 1.00 91.81 207 VAL A C 1
ATOM 1598 O O . VAL A 1 207 ? 9.576 2.044 -20.537 1.00 91.81 207 VAL A O 1
ATOM 1601 N N . ALA A 1 208 ? 11.752 1.678 -20.096 1.00 85.12 208 ALA A N 1
ATOM 1602 C CA . ALA A 1 208 ? 12.226 2.386 -21.277 1.00 85.12 208 ALA A CA 1
ATOM 1603 C C . ALA A 1 208 ? 11.807 1.669 -22.570 1.00 85.12 208 ALA A C 1
ATOM 1605 O O . ALA A 1 208 ? 11.727 0.438 -22.633 1.00 85.12 208 ALA A O 1
ATOM 1606 N N . ARG A 1 209 ? 11.585 2.444 -23.632 1.00 78.88 209 ARG A N 1
ATOM 1607 C CA . ARG A 1 209 ? 11.386 1.913 -24.982 1.00 78.88 209 ARG A CA 1
ATOM 1608 C C . ARG A 1 209 ? 12.732 1.501 -25.584 1.00 78.88 209 ARG A C 1
ATOM 1610 O O . ARG A 1 209 ? 13.760 2.130 -25.345 1.00 78.88 209 ARG A O 1
ATOM 1617 N N . SER A 1 210 ? 12.749 0.428 -26.365 1.00 72.00 210 SER A N 1
ATOM 1618 C CA . SER A 1 210 ? 13.885 0.065 -27.210 1.00 72.00 210 SER A CA 1
ATOM 1619 C C . SER A 1 210 ? 13.793 0.789 -28.552 1.00 72.00 210 SER A C 1
ATOM 1621 O O . SER A 1 210 ? 13.125 0.302 -29.463 1.00 72.00 210 SER A O 1
ATOM 1623 N N . GLU A 1 211 ? 14.529 1.890 -28.706 1.00 69.12 211 GLU A N 1
ATOM 1624 C CA . GLU A 1 211 ? 14.625 2.628 -29.980 1.00 69.12 211 GLU A CA 1
ATOM 1625 C C . GLU A 1 211 ? 15.084 1.724 -31.144 1.00 69.12 211 GLU A C 1
ATOM 1627 O O . GLU A 1 211 ? 14.494 1.726 -32.219 1.00 69.12 211 GLU A O 1
ATOM 1632 N N . ALA A 1 212 ? 16.047 0.825 -30.910 1.00 60.16 212 ALA A N 1
ATOM 1633 C CA . ALA A 1 212 ? 16.523 -0.114 -31.933 1.00 60.16 212 ALA A CA 1
ATOM 1634 C C . ALA A 1 212 ? 15.442 -1.099 -32.432 1.00 60.16 212 ALA A C 1
ATOM 1636 O O . ALA A 1 212 ? 15.420 -1.452 -33.608 1.00 60.16 212 ALA A O 1
ATOM 1637 N N . ARG A 1 213 ? 14.524 -1.545 -31.559 1.00 59.38 213 ARG A N 1
ATOM 1638 C CA . ARG A 1 213 ? 13.426 -2.448 -31.958 1.00 59.38 213 ARG A CA 1
ATOM 1639 C C . ARG A 1 213 ? 12.318 -1.708 -32.701 1.00 59.38 213 ARG A C 1
ATOM 1641 O O . ARG A 1 213 ? 11.638 -2.317 -33.522 1.00 59.38 213 ARG A O 1
ATOM 1648 N N . PHE A 1 214 ? 12.142 -0.418 -32.415 1.00 57.47 214 PHE A N 1
ATOM 1649 C CA . PHE A 1 214 ? 11.203 0.433 -33.137 1.00 57.47 214 PHE A CA 1
ATOM 1650 C C . PHE A 1 214 ? 11.622 0.578 -34.605 1.00 57.47 214 PHE A C 1
ATOM 1652 O O . PHE A 1 214 ? 10.828 0.267 -35.489 1.00 57.47 214 PHE A O 1
ATOM 1659 N N . LEU A 1 215 ? 12.899 0.887 -34.853 1.00 60.44 215 LEU A N 1
ATOM 1660 C CA . LEU A 1 215 ? 13.436 1.044 -36.208 1.00 60.44 215 LEU A CA 1
ATOM 1661 C C . LEU A 1 215 ? 13.388 -0.254 -37.035 1.00 60.44 215 LEU A C 1
ATOM 1663 O O . LEU A 1 215 ? 13.034 -0.218 -38.209 1.00 60.44 215 LEU A O 1
ATOM 1667 N N . VAL A 1 216 ? 13.679 -1.418 -36.435 1.00 60.69 216 VAL A N 1
ATOM 1668 C CA . VAL A 1 216 ? 13.592 -2.720 -37.136 1.00 60.69 216 VAL A CA 1
ATOM 1669 C C . VAL A 1 216 ? 12.150 -3.068 -37.521 1.00 60.69 216 VAL A C 1
ATOM 1671 O O . VAL A 1 216 ? 11.917 -3.601 -38.604 1.00 60.69 216 VAL A O 1
ATOM 1674 N N . ARG A 1 217 ? 11.170 -2.763 -36.662 1.00 59.84 217 ARG A N 1
ATOM 1675 C CA . ARG A 1 217 ? 9.750 -3.024 -36.948 1.00 59.84 217 ARG A CA 1
ATOM 1676 C C . ARG A 1 217 ? 9.200 -2.085 -38.024 1.00 59.84 217 ARG A C 1
ATOM 1678 O O . ARG A 1 217 ? 8.399 -2.526 -38.841 1.00 59.84 217 ARG A O 1
ATOM 1685 N N . GLU A 1 218 ? 9.650 -0.834 -38.046 1.00 60.41 218 GLU A N 1
ATOM 1686 C CA . GLU A 1 218 ? 9.292 0.137 -39.085 1.00 60.41 218 GLU A CA 1
ATOM 1687 C C . GLU A 1 218 ? 9.924 -0.244 -40.438 1.00 60.41 218 GLU A C 1
ATOM 1689 O O . GLU A 1 218 ? 9.219 -0.353 -41.442 1.00 60.41 218 GLU A O 1
ATOM 1694 N N . ALA A 1 219 ? 11.208 -0.618 -40.455 1.00 56.22 219 ALA A N 1
ATOM 1695 C CA . ALA A 1 219 ? 11.900 -1.079 -41.662 1.00 56.22 219 ALA A CA 1
ATOM 1696 C C . ALA A 1 219 ? 11.400 -2.443 -42.189 1.00 56.22 219 ALA A C 1
ATOM 1698 O O . ALA A 1 219 ? 11.413 -2.687 -43.397 1.00 56.22 219 ALA A O 1
ATOM 1699 N N . GLY A 1 220 ? 10.916 -3.330 -41.312 1.00 53.34 220 GLY A N 1
ATOM 1700 C CA . GLY A 1 220 ? 10.390 -4.650 -41.685 1.00 53.34 220 GLY A CA 1
ATOM 1701 C C . GLY A 1 220 ? 9.140 -4.605 -42.572 1.00 53.34 220 GLY A C 1
ATOM 1702 O O . GLY A 1 220 ? 8.882 -5.555 -43.310 1.00 53.34 220 GLY A O 1
ATOM 1703 N N . THR A 1 221 ? 8.402 -3.490 -42.564 1.00 53.66 221 THR A N 1
ATOM 1704 C CA . THR A 1 221 ? 7.250 -3.275 -43.461 1.00 53.66 221 THR A CA 1
ATOM 1705 C C . THR A 1 221 ? 7.643 -2.802 -44.863 1.00 53.66 221 THR A C 1
ATOM 1707 O O . THR A 1 221 ? 6.835 -2.894 -45.781 1.00 53.66 221 THR A O 1
ATOM 1710 N N . VAL A 1 222 ? 8.890 -2.359 -45.056 1.00 53.84 222 VAL A N 1
ATOM 1711 C CA . VAL A 1 222 ? 9.404 -1.871 -46.349 1.00 53.84 222 VAL A CA 1
ATOM 1712 C C . VAL A 1 222 ? 10.215 -2.949 -47.085 1.00 53.84 222 VAL A C 1
ATOM 1714 O O . VAL A 1 222 ? 10.329 -2.920 -48.306 1.00 53.84 222 VAL A O 1
ATOM 1717 N N . LEU A 1 223 ? 10.740 -3.949 -46.367 1.00 50.41 223 LEU A N 1
ATOM 1718 C CA . LEU A 1 223 ? 11.617 -5.000 -46.916 1.00 50.41 223 LEU A CA 1
ATOM 1719 C C . LEU A 1 223 ? 10.910 -6.301 -47.342 1.00 50.41 223 LEU A C 1
ATOM 1721 O O . LEU A 1 223 ? 11.573 -7.249 -47.761 1.00 50.41 223 LEU A O 1
ATOM 1725 N N . SER A 1 224 ? 9.580 -6.362 -47.288 1.00 54.03 224 SER A N 1
ATOM 1726 C CA . SER A 1 224 ? 8.801 -7.420 -47.950 1.00 54.03 224 SER A CA 1
ATOM 1727 C C . SER A 1 224 ? 8.241 -6.880 -49.275 1.00 54.03 224 SER A C 1
ATOM 1729 O O . SER A 1 224 ? 7.095 -6.443 -49.327 1.00 54.03 224 SER A O 1
ATOM 1731 N N . PRO A 1 225 ? 9.067 -6.835 -50.344 1.00 49.38 225 PRO A N 1
ATOM 1732 C CA . PRO A 1 225 ? 9.040 -7.932 -51.315 1.00 49.38 225 PRO A CA 1
ATOM 1733 C C . PRO A 1 225 ? 10.396 -8.148 -52.026 1.00 49.38 225 PRO A C 1
ATOM 1735 O O . PRO A 1 225 ? 10.692 -7.516 -53.034 1.00 49.38 225 PRO A O 1
ATOM 1738 N N . LEU A 1 226 ? 11.208 -9.103 -51.569 1.00 49.00 226 LEU A N 1
ATOM 1739 C CA . LEU A 1 226 ? 12.248 -9.716 -52.423 1.00 49.00 226 LEU A CA 1
ATOM 1740 C C . LEU A 1 226 ? 11.985 -11.207 -52.692 1.00 49.00 226 LEU A C 1
ATOM 1742 O O . LEU A 1 226 ? 12.781 -11.879 -53.338 1.00 49.00 226 LEU A O 1
ATOM 1746 N N . GLY A 1 227 ? 10.827 -11.716 -52.257 1.00 46.59 227 GLY A N 1
ATOM 1747 C CA . GLY A 1 227 ? 10.376 -13.082 -52.536 1.00 46.59 227 GLY A CA 1
ATOM 1748 C C . GLY A 1 227 ? 9.813 -13.307 -53.946 1.00 46.59 227 GLY A C 1
ATOM 1749 O O . GLY A 1 227 ? 9.434 -14.430 -54.255 1.00 46.59 227 GLY A O 1
ATOM 1750 N N . SER A 1 228 ? 9.742 -12.284 -54.805 1.00 48.97 228 SER A N 1
ATOM 1751 C CA . SER A 1 228 ? 9.164 -12.380 -56.158 1.00 48.97 228 SER A CA 1
ATOM 1752 C C . SER A 1 228 ? 10.181 -12.304 -57.307 1.00 48.97 228 SER A C 1
ATOM 1754 O O . SER A 1 228 ? 9.788 -12.391 -58.468 1.00 48.97 228 SER A O 1
ATOM 1756 N N . LEU A 1 229 ? 11.489 -12.215 -57.036 1.00 43.88 229 LEU A N 1
ATOM 1757 C CA . LEU A 1 229 ? 12.511 -12.174 -58.098 1.00 43.88 229 LEU A CA 1
ATOM 1758 C C . LEU A 1 229 ? 12.878 -13.546 -58.694 1.00 43.88 229 LEU A C 1
ATOM 1760 O O . LEU A 1 229 ? 13.619 -13.599 -59.673 1.00 43.88 229 LEU A O 1
ATOM 1764 N N . SER A 1 230 ? 12.322 -14.653 -58.192 1.00 46.38 230 SER A N 1
ATOM 1765 C CA . SER A 1 230 ? 12.537 -15.983 -58.786 1.00 46.38 230 SER A CA 1
ATOM 1766 C C . SER A 1 230 ? 11.778 -16.212 -60.103 1.00 46.38 230 SER A C 1
ATOM 1768 O O . SER A 1 230 ? 12.024 -17.216 -60.766 1.00 46.38 230 SER A O 1
ATOM 1770 N N . TYR A 1 231 ? 10.895 -15.294 -60.523 1.00 49.22 231 TYR A N 1
ATOM 1771 C CA . TYR A 1 231 ? 10.051 -15.489 -61.710 1.00 49.22 231 TYR A CA 1
ATOM 1772 C C . TYR A 1 231 ? 10.619 -14.930 -63.030 1.00 49.22 231 TYR A C 1
ATOM 1774 O O . TYR A 1 231 ? 10.074 -15.232 -64.086 1.00 49.22 231 TYR A O 1
ATOM 1782 N N . ILE A 1 232 ? 11.709 -14.147 -63.015 1.00 49.81 232 ILE A N 1
ATOM 1783 C CA . ILE A 1 232 ? 12.214 -13.468 -64.233 1.00 49.81 232 ILE A CA 1
ATOM 1784 C C . ILE A 1 232 ? 13.381 -14.214 -64.915 1.00 49.81 232 ILE A C 1
ATOM 1786 O O . ILE A 1 232 ? 13.661 -13.969 -66.083 1.00 49.81 232 ILE A O 1
ATOM 1790 N N . ILE A 1 233 ? 14.024 -15.192 -64.264 1.00 50.16 233 ILE A N 1
ATOM 1791 C CA . ILE A 1 233 ? 15.219 -15.854 -64.837 1.00 50.16 233 ILE A CA 1
ATOM 1792 C C . ILE A 1 233 ? 14.872 -17.031 -65.781 1.00 50.16 233 ILE A C 1
ATOM 1794 O O . ILE A 1 233 ? 15.701 -17.423 -66.593 1.00 50.16 233 ILE A O 1
ATOM 1798 N N . ASN A 1 234 ? 13.634 -17.545 -65.780 1.00 48.97 234 ASN A N 1
ATOM 1799 C CA . ASN A 1 234 ? 13.270 -18.731 -66.579 1.00 48.97 234 ASN A CA 1
ATOM 1800 C C . ASN A 1 234 ? 12.593 -18.452 -67.936 1.00 48.97 234 ASN A C 1
ATOM 1802 O O . ASN A 1 234 ? 12.217 -19.406 -68.609 1.00 48.97 234 ASN A O 1
ATOM 1806 N N . ASN A 1 235 ? 12.451 -17.193 -68.373 1.00 51.50 235 ASN A N 1
ATOM 1807 C CA . ASN A 1 235 ? 11.815 -16.865 -69.665 1.00 51.50 235 ASN A CA 1
ATOM 1808 C C . ASN A 1 235 ? 12.763 -16.212 -70.691 1.00 51.50 235 ASN A C 1
ATOM 1810 O O . ASN A 1 235 ? 12.331 -15.437 -71.537 1.00 51.50 235 ASN A O 1
ATOM 1814 N N . LEU A 1 236 ? 14.062 -16.506 -70.600 1.00 48.91 236 LEU A N 1
ATOM 1815 C CA . LEU A 1 236 ? 15.095 -16.046 -71.543 1.00 48.91 236 LEU A CA 1
ATOM 1816 C C . LEU A 1 236 ? 15.917 -17.210 -72.134 1.00 48.91 236 LEU A C 1
ATOM 1818 O O . LEU A 1 236 ? 17.036 -17.009 -72.595 1.00 48.91 236 LEU A O 1
ATOM 1822 N N . ALA A 1 237 ? 15.365 -18.428 -72.119 1.00 51.66 237 ALA A N 1
ATOM 1823 C CA . ALA A 1 237 ? 16.008 -19.631 -72.657 1.00 51.66 237 ALA A CA 1
ATOM 1824 C C . ALA A 1 237 ? 15.086 -20.471 -73.568 1.00 51.66 237 ALA A C 1
ATOM 1826 O O . ALA A 1 237 ? 15.206 -21.694 -73.589 1.00 51.66 237 ALA A O 1
ATOM 1827 N N . ASN A 1 238 ? 14.180 -19.828 -74.314 1.00 45.12 238 ASN A N 1
ATOM 1828 C CA . ASN A 1 238 ? 13.495 -20.425 -75.468 1.00 45.12 238 ASN A CA 1
ATOM 1829 C C . ASN A 1 238 ? 13.313 -19.386 -76.574 1.00 45.12 238 ASN A C 1
ATOM 1831 O O . ASN A 1 238 ? 12.883 -18.261 -76.232 1.00 45.12 238 ASN A O 1
#